Protein AF-A0A1D6JFJ5-F1 (afdb_monomer_lite)

InterPro domains:
  IPR000070 Pectinesterase, catalytic [PF01095] (213-267)
  IPR006501 Pectinesterase inhibitor domain [PF04043] (42-183)
  IPR006501 Pectinesterase inhibitor domain [SM00856] (37-183)
  IPR006501 Pectinesterase inhibitor domain [TIGR01614] (38-187)
  IPR011050 Pectin lyase fold/virulence factor [SSF51126] (201-279)
  IPR012334 Pectin lyase fold [G3DSA:2.160.20.10] (201-284)
  IPR035513 Invertase/pectin methylesterase inhibitor domain superfamily [G3DSA:1.20.140.40] (41-188)
  IPR035513 Invertase/pectin methylesterase inhibitor domain superfamily [SSF101148] (42-187)

Radius of gyration: 24.31 Å; chains: 1; bounding box: 62×66×65 Å

Foldseek 3Di:
DDDDDDDDDDPPPPPPPPPPDPPPPDDDDDDDDQDFDQFADQQVLLVQFPCSVLSCVQCVVPDDRRDGLLSSLLSLLVSLLVLLVVLLVVLVPQCPVPPDLQSVVLSVLLNVLSVLLNVLSVVLSPDDSVCLLVCLVVSLVSLVSSLVSLQSSLVSDPDPVSSVVSCVSSVSSNRSSRSSNSSSLVSLCRGPVRVVVSVVVSVVPPDPDPDPPAPPPPCVCLQVDAAEDEDQDDPPSDCPPPDPGNNYYHDYQVVCFCVFQCNVVVCVVPVVVSVDDDDRGDDDD

Organism: Zea mays (NCBI:txid4577)

pLDDT: mean 76.55, std 21.72, range [26.16, 97.75]

Secondary structure (DSSP, 8-state):
----------------------------------PPPS---HHHHHTTSSSHHHHHHHHTTT--TT--HHHHHHHHHHHHHHHHHHHHHHHTTTTTT--SHHHHHHHHHHHHHHHHHHHHHHHHHTS-HHHHTTTHHHHHHHHHHHHHHHHHHHHT--SHHHHHHHHHHHHHHHHHHHHHHHHHHHHHHS-TTTHHHHHHHHGGG-SSS---S-SSSTTTTTTT--EEE-S--STT--GGGS---TTEEE--HHHHGGGSHHHHS-HHHHHHHHT----SSPPP-

Structure (mmCIF, N/CA/C/O backbone):
data_AF-A0A1D6JFJ5-F1
#
_entry.id   AF-A0A1D6JFJ5-F1
#
loop_
_atom_site.group_PDB
_atom_site.id
_atom_site.type_symbol
_atom_site.label_atom_id
_atom_site.label_alt_id
_atom_site.label_comp_id
_atom_site.label_asym_id
_atom_site.label_entity_id
_atom_site.label_seq_id
_atom_site.pdbx_PDB_ins_code
_atom_site.Cartn_x
_atom_site.Cartn_y
_atom_site.Cartn_z
_atom_site.occupancy
_atom_site.B_iso_or_equiv
_atom_site.auth_seq_id
_atom_site.auth_comp_id
_atom_site.auth_asym_id
_atom_site.auth_atom_id
_atom_site.pdbx_PDB_model_num
ATOM 1 N N . MET A 1 1 ? -15.884 53.432 18.692 1.00 38.56 1 MET A N 1
ATOM 2 C CA . MET A 1 1 ? -14.551 52.802 18.585 1.00 38.56 1 MET A CA 1
ATOM 3 C C . MET A 1 1 ? -14.713 51.535 17.764 1.00 38.56 1 MET A C 1
ATOM 5 O O . MET A 1 1 ? -15.309 50.586 18.248 1.00 38.56 1 MET A O 1
ATOM 9 N N . ALA A 1 2 ? -14.329 51.578 16.489 1.00 32.47 2 ALA A N 1
ATOM 10 C CA . ALA A 1 2 ? -14.492 50.475 15.546 1.00 32.47 2 ALA A CA 1
ATOM 11 C C . ALA A 1 2 ? -13.146 49.756 15.382 1.00 32.47 2 ALA A C 1
ATOM 13 O O . ALA A 1 2 ? -12.188 50.361 14.905 1.00 32.47 2 ALA A O 1
ATOM 14 N N . ASN A 1 3 ? -13.077 48.486 15.786 1.00 30.42 3 ASN A N 1
ATOM 15 C CA . ASN A 1 3 ? -11.916 47.631 15.547 1.00 30.42 3 ASN A CA 1
ATOM 16 C C . ASN A 1 3 ? -11.983 47.091 14.115 1.00 30.42 3 ASN A C 1
ATOM 18 O O . ASN A 1 3 ? -12.845 46.277 13.788 1.00 30.42 3 ASN A O 1
ATOM 22 N N . ARG A 1 4 ? -11.077 47.557 13.252 1.00 32.44 4 ARG A N 1
ATOM 23 C CA . ARG A 1 4 ? -10.856 46.987 11.919 1.00 32.44 4 ARG A CA 1
ATOM 24 C C . ARG A 1 4 ? -9.898 45.805 12.062 1.00 32.44 4 ARG A C 1
ATOM 26 O O . ARG A 1 4 ? -8.717 46.009 12.313 1.00 32.44 4 ARG A O 1
ATOM 33 N N . VAL A 1 5 ? -10.406 44.585 11.908 1.00 34.09 5 VAL A N 1
ATOM 34 C CA . VAL A 1 5 ? -9.580 43.381 11.749 1.00 34.09 5 VAL A CA 1
ATOM 35 C C . VAL A 1 5 ? -9.223 43.267 10.270 1.00 34.09 5 VAL A C 1
ATOM 37 O O . VAL A 1 5 ? -10.077 42.997 9.429 1.00 34.09 5 VAL A O 1
ATOM 40 N N . THR A 1 6 ? -7.964 43.529 9.937 1.00 31.83 6 THR A N 1
ATOM 41 C CA . THR A 1 6 ? -7.382 43.243 8.624 1.00 31.83 6 THR A CA 1
ATOM 42 C C . THR A 1 6 ? -7.118 41.745 8.505 1.00 31.83 6 THR A C 1
ATOM 44 O O . THR A 1 6 ? -6.218 41.219 9.155 1.00 31.83 6 THR A O 1
ATOM 47 N N . VAL A 1 7 ? -7.898 41.057 7.671 1.00 35.94 7 VAL A N 1
ATOM 48 C CA . VAL A 1 7 ? -7.628 39.679 7.243 1.00 35.94 7 VAL A CA 1
ATOM 49 C C . VAL A 1 7 ? -6.581 39.737 6.129 1.00 35.94 7 VAL A C 1
ATOM 51 O O . VAL A 1 7 ? -6.879 40.163 5.015 1.00 35.94 7 VAL A O 1
ATOM 54 N N . ALA A 1 8 ? -5.341 39.350 6.430 1.00 32.19 8 ALA A N 1
ATOM 55 C CA . ALA A 1 8 ? -4.315 39.135 5.416 1.00 32.19 8 ALA A CA 1
ATOM 56 C C . ALA A 1 8 ? -4.547 37.763 4.765 1.00 32.19 8 ALA A C 1
ATOM 58 O O . ALA A 1 8 ? -4.352 36.722 5.389 1.00 32.19 8 ALA A O 1
ATOM 59 N N . SER A 1 9 ? -5.007 37.767 3.515 1.00 32.03 9 SER A N 1
ATOM 60 C CA . SER A 1 9 ? -5.111 36.570 2.682 1.00 32.03 9 SER A CA 1
ATOM 61 C C . SER A 1 9 ? -3.715 36.212 2.167 1.00 32.03 9 SER A C 1
ATOM 63 O O . SER A 1 9 ? -3.165 36.913 1.320 1.00 32.03 9 SER A O 1
ATOM 65 N N . VAL A 1 10 ? -3.114 35.149 2.703 1.00 34.25 10 VAL A N 1
ATOM 66 C CA . VAL A 1 10 ? -1.913 34.542 2.117 1.00 34.25 10 VAL A CA 1
ATOM 67 C C . VAL A 1 10 ? -2.389 33.576 1.040 1.00 34.25 10 VAL A C 1
ATOM 69 O O . VAL A 1 10 ? -2.757 32.438 1.320 1.00 34.25 10 VAL A O 1
ATOM 72 N N . ILE A 1 11 ? -2.424 34.047 -0.205 1.00 36.78 11 ILE A N 1
ATOM 73 C CA . ILE A 1 11 ? -2.568 33.174 -1.369 1.00 36.78 11 ILE A CA 1
ATOM 74 C C . ILE A 1 11 ? -1.224 32.462 -1.529 1.00 36.78 11 ILE A C 1
ATOM 76 O O . ILE A 1 11 ? -0.271 33.020 -2.070 1.00 36.78 11 ILE A O 1
ATOM 80 N N . ALA A 1 12 ? -1.130 31.236 -1.014 1.00 34.09 12 ALA A N 1
ATOM 81 C CA . ALA A 1 12 ? -0.046 30.331 -1.357 1.00 34.09 12 ALA A CA 1
ATOM 82 C C . ALA A 1 12 ? -0.205 29.963 -2.838 1.00 34.09 12 ALA A C 1
ATOM 84 O O . ALA A 1 12 ? -1.003 29.099 -3.203 1.00 34.09 12 ALA A O 1
ATOM 85 N N . ALA A 1 13 ? 0.514 30.673 -3.705 1.00 34.34 13 ALA A N 1
ATOM 86 C CA . ALA A 1 13 ? 0.666 30.295 -5.096 1.00 34.34 13 ALA A CA 1
ATOM 87 C C . ALA A 1 13 ? 1.428 28.963 -5.137 1.00 34.34 13 ALA A C 1
ATOM 89 O O . ALA A 1 13 ? 2.653 28.927 -5.040 1.00 34.34 13 ALA A O 1
ATOM 90 N N . VAL A 1 14 ? 0.691 27.857 -5.239 1.00 37.09 14 VAL A N 1
ATOM 91 C CA . VAL A 1 14 ? 1.254 26.563 -5.622 1.00 37.09 14 VAL A CA 1
ATOM 92 C C . VAL A 1 14 ? 1.735 26.726 -7.058 1.00 37.09 14 VAL A C 1
ATOM 94 O O . VAL A 1 14 ? 0.950 26.689 -8.005 1.00 37.09 14 VAL A O 1
ATOM 97 N N . GLY A 1 15 ? 3.029 27.002 -7.209 1.00 28.22 15 GLY A N 1
ATOM 98 C CA . GLY A 1 15 ? 3.696 27.007 -8.497 1.00 28.22 15 GLY A CA 1
ATOM 99 C C . GLY A 1 15 ? 3.576 25.620 -9.109 1.00 28.22 15 GLY A C 1
ATOM 100 O O . GLY A 1 15 ? 4.221 24.676 -8.662 1.00 28.22 15 GLY A O 1
ATOM 101 N N . ILE A 1 16 ? 2.731 25.494 -10.127 1.00 32.78 16 ILE A N 1
ATOM 102 C CA . ILE A 1 16 ? 2.748 24.351 -11.030 1.00 32.78 16 ILE A CA 1
ATOM 103 C C . ILE A 1 16 ? 4.094 24.425 -11.751 1.00 32.78 16 ILE A C 1
ATOM 105 O O . ILE A 1 16 ? 4.275 25.226 -12.668 1.00 32.78 16 ILE A O 1
ATOM 109 N N . VAL A 1 17 ? 5.061 23.618 -11.316 1.00 33.47 17 VAL A N 1
ATOM 110 C CA . VAL A 1 17 ? 6.267 23.364 -12.102 1.00 33.47 17 VAL A CA 1
ATOM 111 C C . VAL A 1 17 ? 5.813 22.571 -13.322 1.00 33.47 17 VAL A C 1
ATOM 113 O O . VAL A 1 17 ? 5.584 21.365 -13.257 1.00 33.47 17 VAL A O 1
ATOM 116 N N . ALA A 1 18 ? 5.615 23.272 -14.435 1.00 30.84 18 ALA A N 1
ATOM 117 C CA . ALA A 1 18 ? 5.472 22.645 -15.734 1.00 30.84 18 ALA A CA 1
ATOM 118 C C . ALA A 1 18 ? 6.801 21.949 -16.054 1.00 30.84 18 ALA A C 1
ATOM 120 O O . ALA A 1 18 ? 7.789 22.599 -16.393 1.00 30.84 18 ALA A O 1
ATOM 121 N N . VAL A 1 19 ? 6.838 20.625 -15.904 1.00 34.06 19 VAL A N 1
ATOM 122 C CA . VAL A 1 19 ? 7.952 19.801 -16.377 1.00 34.06 19 VAL A CA 1
ATOM 123 C C . VAL A 1 19 ? 7.903 19.832 -17.901 1.00 34.06 19 VAL A C 1
ATOM 125 O O . VAL A 1 19 ? 7.175 19.074 -18.539 1.00 34.06 19 VAL A O 1
ATOM 128 N N . ILE A 1 20 ? 8.640 20.771 -18.491 1.00 32.72 20 ILE A N 1
ATOM 129 C CA . ILE A 1 20 ? 8.917 20.783 -19.923 1.00 32.72 20 ILE A CA 1
ATOM 130 C C . ILE A 1 20 ? 9.789 19.556 -20.182 1.00 32.72 20 ILE A C 1
ATOM 132 O O . ILE A 1 20 ? 10.958 19.523 -19.803 1.00 32.72 20 ILE A O 1
ATOM 136 N N . GLY A 1 21 ? 9.192 18.522 -20.774 1.00 29.28 21 GLY A N 1
ATOM 137 C CA . GLY A 1 21 ? 9.907 17.329 -21.197 1.00 29.28 21 GLY A CA 1
ATOM 138 C C . GLY A 1 21 ? 10.967 17.708 -22.221 1.00 29.28 21 GLY A C 1
ATOM 139 O O . GLY A 1 21 ? 10.650 18.014 -23.370 1.00 29.28 21 GLY A O 1
ATOM 140 N N . THR A 1 22 ? 12.233 17.682 -21.820 1.00 29.34 22 THR A N 1
ATOM 141 C CA . THR A 1 22 ? 13.331 17.605 -22.772 1.00 29.34 22 THR A CA 1
ATOM 142 C C . THR A 1 22 ? 13.267 16.216 -23.395 1.00 29.34 22 THR A C 1
ATOM 144 O O . THR A 1 22 ? 13.612 15.211 -22.778 1.00 29.34 22 THR A O 1
ATOM 147 N N . MET A 1 23 ? 12.752 16.144 -24.623 1.00 29.45 23 MET A N 1
ATOM 148 C CA . MET A 1 23 ? 12.941 14.971 -25.468 1.00 29.45 23 MET A CA 1
ATOM 149 C C . MET A 1 23 ? 14.448 14.799 -25.643 1.00 29.45 23 MET A C 1
ATOM 151 O O . MET A 1 23 ? 15.086 15.578 -26.350 1.00 29.45 23 MET A O 1
ATOM 155 N N . ALA A 1 24 ? 15.029 13.826 -24.942 1.00 30.84 24 ALA A N 1
ATOM 156 C CA . ALA A 1 24 ? 16.369 13.364 -25.244 1.00 30.84 24 ALA A CA 1
ATOM 157 C C . ALA A 1 24 ? 16.372 12.959 -26.722 1.00 30.84 24 ALA A C 1
ATOM 159 O O . ALA A 1 24 ? 15.633 12.064 -27.133 1.00 30.84 24 ALA A O 1
ATOM 160 N N . THR A 1 25 ? 17.143 13.676 -27.534 1.00 26.16 25 THR A N 1
ATOM 161 C CA . THR A 1 25 ? 17.362 13.360 -28.942 1.00 26.16 25 THR A CA 1
ATOM 162 C C . THR A 1 25 ? 18.022 11.989 -29.027 1.00 26.16 25 THR A C 1
ATOM 164 O O . THR A 1 25 ? 19.223 11.858 -28.797 1.00 26.16 25 THR A O 1
ATOM 167 N N . VAL A 1 26 ? 17.226 10.963 -29.319 1.00 34.84 26 VAL A N 1
ATOM 168 C CA . VAL A 1 26 ? 17.715 9.626 -29.650 1.00 34.84 26 VAL A CA 1
ATOM 169 C C . VAL A 1 26 ? 18.289 9.670 -31.060 1.00 34.84 26 VAL A C 1
ATOM 171 O O . VAL A 1 26 ? 17.574 9.907 -32.031 1.00 34.84 26 VAL A O 1
ATOM 174 N N . THR A 1 27 ? 19.602 9.488 -31.179 1.00 31.27 27 THR A N 1
ATOM 175 C CA . THR A 1 27 ? 20.244 9.237 -32.469 1.00 31.27 27 THR A CA 1
ATOM 176 C C . THR A 1 27 ? 19.789 7.871 -32.963 1.00 31.27 27 THR A C 1
ATOM 178 O O . THR A 1 27 ? 20.094 6.857 -32.337 1.00 31.27 27 THR A O 1
ATOM 181 N N . SER A 1 28 ? 19.028 7.851 -34.055 1.00 33.84 28 SER A N 1
ATOM 182 C CA . SER A 1 28 ? 18.562 6.627 -34.699 1.00 33.84 28 SER A CA 1
ATOM 183 C C . SER A 1 28 ? 19.745 5.860 -35.291 1.00 33.84 28 SER A C 1
ATOM 185 O O . SER A 1 28 ? 20.407 6.350 -36.203 1.00 33.84 28 SER A O 1
ATOM 187 N N . ALA A 1 29 ? 19.987 4.657 -34.776 1.00 29.30 29 ALA A N 1
ATOM 188 C CA . ALA A 1 29 ? 20.573 3.580 -35.556 1.00 29.30 29 ALA A CA 1
ATOM 189 C C . ALA A 1 29 ? 19.408 2.694 -36.008 1.00 29.30 29 ALA A C 1
ATOM 191 O O . ALA A 1 29 ? 18.585 2.279 -35.193 1.00 29.30 29 ALA A O 1
ATOM 192 N N . ASP A 1 30 ? 19.301 2.538 -37.320 1.00 40.16 30 ASP A N 1
ATOM 193 C CA . ASP A 1 30 ? 18.291 1.753 -38.015 1.00 40.16 30 ASP A CA 1
ATOM 194 C C . ASP A 1 30 ? 18.556 0.268 -37.736 1.00 40.16 30 ASP A C 1
ATOM 196 O O . ASP A 1 30 ? 19.566 -0.258 -38.191 1.00 40.16 30 ASP A O 1
ATOM 200 N N . ASP A 1 31 ? 17.704 -0.379 -36.939 1.00 33.53 31 ASP A N 1
ATOM 201 C CA . ASP A 1 31 ? 17.584 -1.835 -36.922 1.00 33.53 31 ASP A CA 1
ATOM 202 C C . ASP A 1 31 ? 16.202 -2.254 -36.408 1.00 33.53 31 ASP A C 1
ATOM 204 O O . ASP A 1 31 ? 15.656 -1.737 -35.432 1.00 33.53 31 ASP A O 1
ATOM 208 N N . ASN A 1 32 ? 15.613 -3.191 -37.138 1.00 41.12 32 ASN A N 1
ATOM 209 C CA . ASN A 1 32 ? 14.201 -3.549 -37.131 1.00 41.12 32 ASN A CA 1
ATOM 210 C C . ASN A 1 32 ? 13.848 -4.534 -35.999 1.00 41.12 32 ASN A C 1
ATOM 212 O O . ASN A 1 32 ? 13.170 -5.534 -36.235 1.00 41.12 32 ASN A O 1
ATOM 216 N N . ASP A 1 33 ? 14.321 -4.275 -34.778 1.00 38.53 33 ASP A N 1
ATOM 217 C CA . ASP A 1 33 ? 14.065 -5.129 -33.617 1.00 38.53 33 ASP A CA 1
ATOM 218 C C . ASP A 1 33 ? 13.660 -4.282 -32.404 1.00 38.53 33 ASP A C 1
ATOM 220 O O . ASP A 1 33 ? 14.334 -3.322 -32.032 1.00 38.53 33 ASP A O 1
ATOM 224 N N . GLY A 1 34 ? 12.513 -4.606 -31.802 1.00 48.31 34 GLY A N 1
ATOM 225 C CA . GLY A 1 34 ? 11.887 -3.867 -30.699 1.00 48.31 34 GLY A CA 1
ATOM 226 C C . GLY A 1 34 ? 12.629 -4.026 -29.372 1.00 48.31 34 GLY A C 1
ATOM 227 O O . GLY A 1 34 ? 12.042 -4.498 -28.396 1.00 48.31 34 GLY A O 1
ATOM 228 N N . ASN A 1 35 ? 13.911 -3.671 -29.348 1.00 47.69 35 ASN A N 1
ATOM 229 C CA . ASN A 1 35 ? 14.809 -3.950 -28.245 1.00 47.69 35 ASN A CA 1
ATOM 230 C C . ASN A 1 35 ? 14.752 -2.859 -27.167 1.00 47.69 35 ASN A C 1
ATOM 232 O O . ASN A 1 35 ? 14.545 -1.674 -27.439 1.00 47.69 35 ASN A O 1
ATOM 236 N N . MET A 1 36 ? 14.897 -3.291 -25.921 1.00 54.66 36 MET A N 1
ATOM 237 C CA . MET A 1 36 ? 14.827 -2.441 -24.739 1.00 54.66 36 MET A CA 1
ATOM 238 C C . MET A 1 36 ? 16.082 -1.561 -24.595 1.00 54.66 36 MET A C 1
ATOM 240 O O . MET A 1 36 ? 17.134 -1.886 -25.146 1.00 54.66 36 MET A O 1
ATOM 244 N N . LEU A 1 37 ? 16.006 -0.468 -23.823 1.00 61.28 37 LEU A N 1
ATOM 245 C CA . LEU A 1 37 ? 17.205 0.286 -23.437 1.00 61.28 37 LEU A CA 1
ATOM 246 C C . LEU A 1 37 ? 18.164 -0.636 -22.672 1.00 61.28 37 LEU A C 1
ATOM 248 O O . LEU A 1 37 ? 17.799 -1.191 -21.640 1.00 61.28 37 LEU A O 1
ATOM 252 N N . SER A 1 38 ? 19.396 -0.770 -23.166 1.00 60.41 38 SER A N 1
ATOM 253 C CA . SER A 1 38 ? 20.418 -1.645 -22.577 1.00 60.41 38 SER A CA 1
ATOM 254 C C . SER A 1 38 ? 20.886 -1.191 -21.193 1.00 60.41 38 SER A C 1
ATOM 256 O O . SER A 1 38 ? 21.373 -2.002 -20.414 1.00 60.41 38 SER A O 1
ATOM 258 N N . SER A 1 39 ? 20.763 0.103 -20.895 1.00 66.06 39 SER A N 1
ATOM 259 C CA . SER A 1 39 ? 21.038 0.681 -19.582 1.00 66.06 39 SER A CA 1
ATOM 260 C C . SER A 1 39 ? 20.275 1.989 -19.396 1.00 66.06 39 SER A C 1
ATOM 262 O O . SER A 1 39 ? 19.990 2.700 -20.367 1.00 66.06 39 SER A O 1
ATOM 264 N N . VAL A 1 40 ? 19.929 2.321 -18.149 1.00 73.94 40 VAL A N 1
ATOM 265 C CA . VAL A 1 40 ? 19.237 3.576 -17.819 1.00 73.94 40 VAL A CA 1
ATOM 266 C C . VAL A 1 40 ? 19.820 4.198 -16.557 1.00 73.94 40 VAL A C 1
ATOM 268 O O . VAL A 1 40 ? 20.083 3.519 -15.570 1.00 73.94 40 VAL A O 1
ATOM 271 N N . LYS A 1 41 ? 19.984 5.526 -16.574 1.00 82.12 41 LYS A N 1
ATOM 272 C CA . LYS A 1 41 ? 20.379 6.291 -15.387 1.00 82.12 41 LYS A CA 1
ATOM 273 C C . LYS A 1 41 ? 19.250 6.310 -14.360 1.00 82.12 41 LYS A C 1
ATOM 275 O O . LYS A 1 41 ? 18.106 6.612 -14.706 1.00 82.12 41 LYS A O 1
ATOM 280 N N . VAL A 1 42 ? 19.595 6.117 -13.087 1.00 84.75 42 VAL A N 1
ATOM 281 C CA . VAL A 1 42 ? 18.640 6.173 -11.964 1.00 84.75 42 VAL A CA 1
ATOM 282 C C . VAL A 1 42 ? 17.832 7.472 -11.975 1.00 84.75 42 VAL A C 1
ATOM 284 O O . VAL A 1 42 ? 16.615 7.426 -11.834 1.00 84.75 42 VAL A O 1
ATOM 287 N N . SER A 1 43 ? 18.465 8.618 -12.239 1.00 83.81 43 SER A N 1
ATOM 288 C CA . SER A 1 43 ? 17.772 9.914 -12.282 1.00 83.81 43 SER A CA 1
ATOM 289 C C . SER A 1 43 ? 16.705 9.999 -13.377 1.00 83.81 43 SER A C 1
ATOM 291 O O . SER A 1 43 ? 15.648 10.589 -13.173 1.00 83.81 43 SER A O 1
ATOM 293 N N . THR A 1 44 ? 16.921 9.355 -14.528 1.00 83.62 44 THR A N 1
ATOM 294 C CA . THR A 1 44 ? 15.922 9.284 -15.604 1.00 83.62 44 THR A CA 1
ATOM 295 C C . THR A 1 44 ? 14.707 8.459 -15.187 1.00 83.62 44 THR A C 1
ATOM 297 O O . THR A 1 44 ? 13.578 8.819 -15.515 1.00 83.62 44 THR A O 1
ATOM 300 N N . VAL A 1 45 ? 14.925 7.375 -14.442 1.00 83.94 45 VAL A N 1
ATOM 301 C CA . VAL A 1 45 ? 13.849 6.532 -13.905 1.00 83.94 45 VAL A CA 1
ATOM 302 C C . VAL A 1 45 ? 13.096 7.261 -12.787 1.00 83.94 45 VAL A C 1
ATOM 304 O O . VAL A 1 45 ? 11.865 7.326 -12.797 1.00 83.94 45 VAL A O 1
ATOM 307 N N . CYS A 1 46 ? 13.831 7.866 -11.855 1.00 89.06 46 CYS A N 1
ATOM 308 C CA . CYS A 1 46 ? 13.281 8.528 -10.678 1.00 89.06 46 CYS A CA 1
ATOM 309 C C . CYS A 1 46 ? 12.546 9.837 -10.989 1.00 89.06 46 CYS A 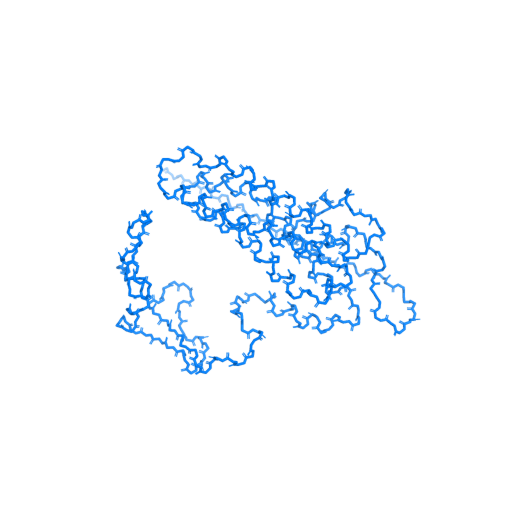C 1
ATOM 311 O O . CYS A 1 46 ? 11.597 10.167 -10.276 1.00 89.06 46 CYS A O 1
ATOM 313 N N . ALA A 1 47 ? 12.894 10.539 -12.073 1.00 87.50 47 ALA A N 1
ATOM 314 C CA . ALA A 1 47 ? 12.251 11.792 -12.483 1.00 87.50 47 ALA A CA 1
ATOM 315 C C . ALA A 1 47 ? 10.729 11.686 -12.700 1.00 87.50 47 ALA A C 1
ATOM 317 O O . ALA A 1 47 ? 10.022 12.688 -12.626 1.00 87.50 47 ALA A O 1
ATOM 318 N N . PHE A 1 48 ? 10.212 10.484 -12.966 1.00 82.88 48 PHE A N 1
ATOM 319 C CA . PHE A 1 48 ? 8.783 10.243 -13.198 1.00 82.88 48 PHE A CA 1
ATOM 320 C C . PHE A 1 48 ? 8.048 9.665 -11.991 1.00 82.88 48 PHE A C 1
ATOM 322 O O . PHE A 1 48 ? 6.864 9.331 -12.082 1.00 82.88 48 PHE A O 1
ATOM 329 N N . THR A 1 49 ? 8.745 9.522 -10.871 1.00 87.50 49 THR A N 1
ATOM 330 C CA . THR A 1 49 ? 8.162 9.037 -9.625 1.00 87.50 49 THR A CA 1
ATOM 331 C C . THR A 1 49 ? 7.532 10.183 -8.839 1.00 87.50 49 THR A C 1
ATOM 333 O O . THR A 1 49 ? 7.823 11.357 -9.067 1.00 87.50 49 THR A O 1
ATOM 336 N N . ARG A 1 50 ? 6.642 9.847 -7.899 1.00 86.50 50 ARG A N 1
ATOM 337 C CA . ARG A 1 50 ? 6.015 10.845 -7.023 1.00 86.50 50 ARG A CA 1
ATOM 338 C C . ARG A 1 50 ? 7.016 11.439 -6.027 1.00 86.50 50 ARG A C 1
ATOM 340 O O . ARG A 1 50 ? 6.860 12.596 -5.647 1.00 86.50 50 ARG A O 1
ATOM 347 N N . TYR A 1 51 ? 8.027 10.665 -5.631 1.00 90.06 51 TYR A N 1
ATOM 348 C CA . TYR A 1 51 ? 9.042 11.060 -4.656 1.00 90.06 51 TYR A CA 1
ATOM 349 C C . TYR A 1 51 ? 10.448 10.892 -5.263 1.00 90.06 51 TYR A C 1
ATOM 351 O O . TYR A 1 51 ? 11.164 9.957 -4.890 1.00 90.06 51 TYR A O 1
ATOM 359 N N . PRO A 1 52 ? 10.850 11.771 -6.204 1.00 91.12 52 PRO A N 1
ATOM 360 C CA . PRO A 1 52 ? 12.067 11.607 -7.004 1.00 91.12 52 PRO A CA 1
ATOM 361 C C . PRO A 1 52 ? 13.345 11.591 -6.162 1.00 91.12 52 PRO A C 1
ATOM 363 O O . PRO A 1 52 ? 14.167 10.696 -6.329 1.00 91.12 52 PRO A O 1
ATOM 366 N N . GLU A 1 53 ? 13.486 12.500 -5.196 1.00 94.62 53 GLU A N 1
ATOM 367 C CA . GLU A 1 53 ? 14.669 12.551 -4.322 1.00 94.62 53 GLU A CA 1
ATOM 368 C C . GLU A 1 53 ? 14.834 11.260 -3.512 1.00 94.62 53 GLU A C 1
ATOM 370 O O . GLU A 1 53 ? 15.928 10.706 -3.408 1.00 94.62 53 GLU A O 1
ATOM 375 N N . LYS A 1 54 ? 13.724 10.729 -2.987 1.00 94.12 54 LYS A N 1
ATOM 376 C CA . LYS A 1 54 ? 13.722 9.491 -2.202 1.00 94.12 54 LYS A CA 1
ATOM 377 C C . LYS A 1 54 ? 13.965 8.257 -3.065 1.00 94.12 54 LYS A C 1
ATOM 379 O O . LYS A 1 54 ? 14.625 7.317 -2.627 1.00 94.12 54 LYS A O 1
ATOM 384 N N . CYS A 1 55 ? 13.466 8.269 -4.301 1.00 94.00 55 CYS A N 1
ATOM 385 C CA . CYS A 1 55 ? 13.787 7.259 -5.305 1.00 94.00 55 CYS A CA 1
ATOM 386 C C . CYS A 1 55 ? 15.297 7.218 -5.557 1.00 94.00 55 CYS A C 1
ATOM 388 O O . CYS A 1 55 ? 15.914 6.167 -5.410 1.00 94.00 55 CYS A O 1
ATOM 390 N N . GLU A 1 56 ? 15.915 8.365 -5.847 1.00 93.38 56 GLU A N 1
ATOM 391 C CA . GLU A 1 56 ? 17.352 8.419 -6.115 1.00 93.38 56 GLU A CA 1
ATOM 392 C C . GLU A 1 56 ? 18.166 8.008 -4.890 1.00 93.38 56 GLU A C 1
ATOM 394 O O . GLU A 1 56 ? 19.058 7.172 -5.001 1.00 93.38 56 GLU A O 1
ATOM 399 N N . GLN A 1 57 ? 17.831 8.540 -3.712 1.00 94.81 57 GLN A N 1
ATOM 400 C CA . GLN A 1 57 ? 18.534 8.229 -2.469 1.00 94.81 57 GLN A CA 1
ATOM 401 C C . GLN A 1 57 ? 18.512 6.732 -2.149 1.00 94.81 57 GLN A C 1
ATOM 403 O O . GLN A 1 57 ? 19.533 6.180 -1.739 1.00 94.81 57 GLN A O 1
ATOM 408 N N . SER A 1 58 ? 17.363 6.083 -2.333 1.00 94.94 58 SER A N 1
ATOM 409 C CA . SER A 1 58 ? 17.201 4.663 -2.020 1.00 94.94 58 SER A CA 1
ATOM 410 C C . SER A 1 58 ? 17.828 3.736 -3.064 1.00 94.94 58 SER A C 1
ATOM 412 O O . SER A 1 58 ? 18.307 2.664 -2.705 1.00 94.94 58 SER A O 1
ATOM 414 N N . LEU A 1 59 ? 17.901 4.157 -4.333 1.00 92.69 59 LEU A N 1
ATOM 415 C CA . LEU A 1 59 ? 18.453 3.341 -5.419 1.00 92.69 59 LEU A CA 1
ATOM 416 C C . LEU A 1 59 ? 19.952 3.544 -5.664 1.00 92.69 59 LEU A C 1
ATOM 418 O O . LEU A 1 59 ? 20.602 2.657 -6.212 1.00 92.69 59 LEU A O 1
ATOM 422 N N . LYS A 1 60 ? 20.534 4.669 -5.233 1.00 88.44 60 LYS A N 1
ATOM 423 C CA . LYS A 1 60 ? 21.930 5.051 -5.530 1.00 88.44 60 LYS A CA 1
ATOM 424 C C . LYS A 1 60 ? 22.980 3.999 -5.153 1.00 88.44 60 LYS A C 1
ATOM 426 O O . LYS A 1 60 ? 24.039 3.953 -5.768 1.00 88.44 60 LYS A O 1
ATOM 431 N N . HIS A 1 61 ? 22.719 3.202 -4.119 1.00 86.00 61 HIS A N 1
ATOM 432 C CA . HIS A 1 61 ? 23.660 2.197 -3.613 1.00 86.00 61 HIS A CA 1
ATOM 433 C C . HIS A 1 61 ? 23.386 0.778 -4.118 1.00 86.00 61 HIS A C 1
ATOM 435 O O . HIS A 1 61 ? 24.216 -0.103 -3.904 1.00 86.00 61 HIS A O 1
ATOM 441 N N . VAL A 1 62 ? 22.239 0.558 -4.761 1.00 84.12 62 VAL A N 1
ATOM 442 C CA . VAL A 1 62 ? 21.791 -0.767 -5.212 1.00 84.12 62 VAL A CA 1
ATOM 443 C C . VAL A 1 62 ? 21.783 -0.886 -6.735 1.00 84.12 62 VAL A C 1
ATOM 445 O O . VAL A 1 62 ? 22.046 -1.964 -7.253 1.00 84.12 62 VAL A O 1
ATOM 448 N N . VAL A 1 63 ? 21.587 0.224 -7.452 1.00 83.69 63 VAL A N 1
ATOM 449 C CA . VAL A 1 63 ? 21.552 0.266 -8.917 1.00 83.69 63 VAL A CA 1
ATOM 450 C C . VAL A 1 63 ? 22.869 0.799 -9.484 1.00 83.69 63 VAL A C 1
ATOM 452 O O . VAL A 1 63 ? 23.408 1.800 -9.015 1.00 83.69 63 VAL A O 1
ATOM 455 N N . SER A 1 64 ? 23.361 0.155 -10.544 1.00 76.62 64 SER A N 1
ATOM 456 C CA . SER A 1 64 ? 24.497 0.628 -11.343 1.00 76.62 64 SER A CA 1
ATOM 457 C C . SER A 1 64 ? 24.024 1.425 -12.565 1.00 76.62 64 SER A C 1
ATOM 459 O O . SER A 1 64 ? 22.956 1.148 -13.105 1.00 76.62 64 SER A O 1
ATOM 461 N N . ASP A 1 65 ? 24.848 2.342 -13.087 1.00 70.06 65 ASP A N 1
ATOM 462 C CA . ASP A 1 65 ? 24.552 3.078 -14.337 1.00 70.06 65 ASP A CA 1
ATOM 463 C C . ASP A 1 65 ? 24.451 2.169 -15.585 1.00 70.06 65 ASP A C 1
ATOM 465 O O . ASP A 1 65 ? 24.085 2.620 -16.673 1.00 70.06 65 ASP A O 1
ATOM 469 N N . THR A 1 66 ? 24.778 0.884 -15.437 1.00 7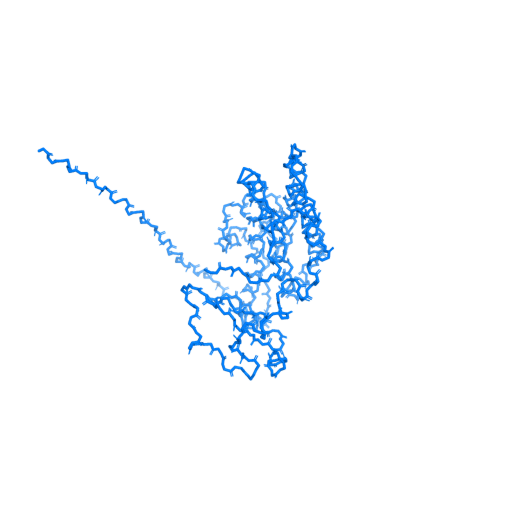0.38 66 THR A N 1
ATOM 470 C CA . THR A 1 66 ? 24.674 -0.158 -16.465 1.00 70.38 66 THR A CA 1
ATOM 471 C C . THR A 1 66 ? 23.486 -1.100 -16.263 1.00 70.38 66 THR A C 1
ATOM 473 O O . THR A 1 66 ? 23.321 -2.022 -17.055 1.00 70.38 66 THR A O 1
ATOM 476 N N . SER A 1 67 ? 22.676 -0.909 -15.217 1.00 81.62 67 SER A N 1
ATOM 477 C CA . SER A 1 67 ? 21.552 -1.798 -14.914 1.00 81.62 67 SER A CA 1
ATOM 478 C C . SER A 1 67 ? 20.451 -1.689 -15.971 1.00 81.62 67 SER A C 1
ATOM 480 O O . SER A 1 67 ? 20.124 -0.591 -16.441 1.00 81.62 67 SER A O 1
ATOM 482 N N . SER A 1 68 ? 19.859 -2.835 -16.320 1.00 82.06 68 SER A N 1
ATOM 483 C CA . SER A 1 68 ? 18.677 -2.870 -17.180 1.00 82.06 68 SER A CA 1
ATOM 484 C C . SER A 1 68 ? 17.476 -2.253 -16.451 1.00 82.06 68 SER A C 1
ATOM 486 O O . SER A 1 68 ? 17.422 -2.283 -15.217 1.00 82.06 68 SER A O 1
ATOM 488 N N . PRO A 1 69 ? 16.487 -1.695 -17.162 1.00 82.75 69 PRO A N 1
ATOM 489 C CA . PRO A 1 69 ? 15.312 -1.124 -16.513 1.00 82.75 69 PRO A CA 1
ATOM 490 C C . PRO A 1 69 ? 14.537 -2.140 -15.646 1.00 82.75 69 PRO A C 1
ATOM 492 O O . PRO A 1 69 ? 13.988 -1.761 -14.608 1.00 82.75 69 PRO A O 1
ATOM 495 N N . GLU A 1 70 ? 14.502 -3.426 -16.015 1.00 84.19 70 GLU A N 1
ATOM 496 C CA . GLU A 1 70 ? 13.892 -4.469 -15.181 1.00 84.19 70 GLU A CA 1
ATOM 497 C C . GLU A 1 70 ? 14.671 -4.715 -13.892 1.00 84.19 70 GLU A C 1
ATOM 499 O O . GLU A 1 70 ? 14.048 -4.927 -12.849 1.00 84.19 70 GLU A O 1
ATOM 504 N N . ASP A 1 71 ? 16.004 -4.654 -13.937 1.00 85.94 71 ASP A N 1
ATOM 505 C CA . ASP A 1 71 ? 16.829 -4.738 -12.729 1.00 85.94 71 ASP A CA 1
ATOM 506 C C . ASP A 1 71 ? 16.539 -3.553 -11.805 1.00 85.94 71 ASP A C 1
ATOM 508 O O . ASP A 1 71 ? 16.267 -3.760 -10.625 1.00 85.94 71 ASP A O 1
ATOM 512 N N . VAL A 1 72 ? 16.450 -2.332 -12.350 1.00 88.88 72 VAL A N 1
ATOM 513 C CA . VAL A 1 72 ? 16.085 -1.135 -11.568 1.00 88.88 72 VAL A CA 1
ATOM 514 C C . VAL A 1 72 ? 14.726 -1.300 -10.881 1.00 88.88 72 VAL A C 1
ATOM 516 O O . VAL A 1 72 ? 14.570 -0.933 -9.716 1.00 88.88 72 VAL A O 1
ATOM 519 N N . PHE A 1 73 ? 13.731 -1.867 -11.568 1.00 90.44 73 PHE A N 1
ATOM 520 C CA . PHE A 1 73 ? 12.429 -2.141 -10.956 1.00 90.44 73 PHE A CA 1
ATOM 521 C C . PHE A 1 73 ? 12.506 -3.204 -9.854 1.00 90.44 73 PHE A C 1
ATOM 523 O O . PHE A 1 73 ? 11.897 -3.030 -8.797 1.00 90.44 73 PHE A O 1
ATOM 530 N N . ARG A 1 74 ? 13.255 -4.291 -10.063 1.00 91.25 74 ARG A N 1
ATOM 531 C CA . ARG A 1 74 ? 13.440 -5.330 -9.037 1.00 91.25 74 ARG A CA 1
ATOM 532 C C . ARG A 1 74 ? 14.167 -4.788 -7.812 1.00 91.25 74 ARG A C 1
ATOM 534 O O . ARG A 1 74 ? 13.773 -5.103 -6.692 1.00 91.25 74 ARG A O 1
ATOM 541 N N . ASP A 1 75 ? 15.168 -3.940 -8.009 1.00 92.31 75 ASP A N 1
ATOM 542 C CA . ASP A 1 75 ? 15.868 -3.270 -6.916 1.00 92.31 75 ASP A CA 1
ATOM 543 C C . ASP A 1 75 ? 14.935 -2.310 -6.170 1.00 92.31 75 ASP A C 1
ATOM 545 O O . ASP A 1 75 ? 14.915 -2.311 -4.940 1.00 92.31 75 ASP A O 1
ATOM 549 N N . ALA A 1 76 ? 14.064 -1.584 -6.878 1.00 94.56 76 ALA A N 1
ATOM 550 C CA . ALA A 1 76 ? 13.028 -0.763 -6.250 1.00 94.56 76 ALA A CA 1
ATOM 551 C C . ALA A 1 76 ? 12.021 -1.589 -5.427 1.00 94.56 76 ALA A C 1
ATOM 553 O O . ALA A 1 76 ? 11.624 -1.161 -4.343 1.00 94.56 76 ALA A O 1
ATOM 554 N N . LEU A 1 77 ? 11.633 -2.784 -5.893 1.00 95.69 77 LEU A N 1
ATOM 555 C CA . LEU A 1 77 ? 10.806 -3.713 -5.111 1.00 95.69 77 LEU A CA 1
ATOM 556 C C . LEU A 1 77 ? 11.533 -4.221 -3.862 1.00 95.69 77 LEU A C 1
ATOM 558 O O . LEU A 1 77 ? 10.919 -4.299 -2.802 1.00 95.69 77 LEU A O 1
ATOM 562 N N . ASN A 1 78 ? 12.824 -4.547 -3.964 1.00 95.81 78 ASN A N 1
ATOM 563 C CA . ASN A 1 78 ? 13.630 -4.980 -2.818 1.00 95.81 78 ASN A CA 1
ATOM 564 C C . ASN A 1 78 ? 13.789 -3.866 -1.777 1.00 95.81 78 ASN A C 1
ATOM 566 O O . ASN A 1 78 ? 13.685 -4.125 -0.582 1.00 95.81 78 ASN A O 1
ATOM 570 N N . VAL A 1 79 ? 13.987 -2.626 -2.222 1.00 96.50 79 VAL A N 1
ATOM 571 C CA . VAL A 1 79 ? 14.012 -1.443 -1.353 1.00 96.50 79 VAL A CA 1
ATOM 572 C C . VAL A 1 79 ? 12.668 -1.254 -0.642 1.00 96.50 79 VAL A C 1
ATOM 574 O O . VAL A 1 79 ? 12.635 -1.036 0.568 1.00 96.50 79 VAL A O 1
ATOM 577 N N . ALA A 1 80 ? 11.549 -1.368 -1.366 1.00 97.38 80 ALA A N 1
ATOM 578 C CA . ALA A 1 80 ? 10.219 -1.287 -0.763 1.00 97.38 80 ALA A CA 1
ATOM 579 C C . ALA A 1 80 ? 9.975 -2.430 0.238 1.00 97.38 80 ALA A C 1
ATOM 581 O O . ALA A 1 80 ? 9.431 -2.193 1.315 1.00 97.38 80 ALA A O 1
ATOM 582 N N . LEU A 1 81 ? 10.416 -3.649 -0.087 1.00 97.75 81 LEU A N 1
ATOM 583 C CA . LEU A 1 81 ? 10.351 -4.817 0.791 1.00 97.75 81 LEU A CA 1
ATOM 584 C C . LEU A 1 81 ? 11.110 -4.595 2.099 1.00 97.75 81 LEU A C 1
ATOM 586 O O . LEU A 1 81 ? 10.563 -4.861 3.169 1.00 97.75 81 LEU A O 1
ATOM 590 N N . ASP A 1 82 ? 12.353 -4.126 2.018 1.00 97.44 82 ASP A N 1
ATOM 591 C CA . ASP A 1 82 ? 13.182 -3.879 3.197 1.00 97.44 82 ASP A CA 1
ATOM 592 C C . ASP A 1 82 ? 12.545 -2.829 4.114 1.00 97.44 82 ASP A C 1
ATOM 594 O O . ASP A 1 82 ? 12.434 -3.038 5.327 1.00 97.44 82 ASP A O 1
ATOM 598 N N . GLU A 1 83 ? 12.015 -1.746 3.537 1.00 97.50 83 GLU A N 1
ATOM 599 C CA . GLU A 1 83 ? 11.341 -0.717 4.327 1.00 97.50 83 GLU A CA 1
ATOM 600 C C . GLU A 1 83 ? 10.017 -1.213 4.919 1.00 97.50 83 GLU A C 1
ATOM 602 O O . GLU A 1 83 ? 9.748 -0.931 6.082 1.00 97.50 83 GLU A O 1
ATOM 607 N N . VAL A 1 84 ? 9.183 -1.960 4.183 1.00 97.69 84 VAL A N 1
ATOM 608 C CA . VAL A 1 84 ? 7.935 -2.541 4.729 1.00 97.69 84 VAL A CA 1
ATOM 609 C C . VAL A 1 84 ? 8.246 -3.516 5.865 1.00 97.69 84 VAL A C 1
ATOM 611 O O . VAL A 1 84 ? 7.645 -3.423 6.935 1.00 97.69 84 VAL A O 1
ATOM 614 N N . SER A 1 85 ? 9.235 -4.393 5.683 1.00 97.44 85 SER A N 1
ATOM 615 C CA . SER A 1 85 ? 9.685 -5.328 6.719 1.00 97.44 85 SER A CA 1
ATOM 616 C C . SER A 1 85 ? 10.213 -4.587 7.952 1.00 97.44 85 SER A C 1
ATOM 618 O O . SER A 1 85 ? 9.927 -4.958 9.092 1.00 97.44 85 SER A O 1
ATOM 620 N N . THR A 1 86 ? 10.957 -3.502 7.749 1.00 96.94 86 THR A N 1
ATOM 621 C CA . THR A 1 86 ? 11.453 -2.648 8.834 1.00 96.94 86 THR A CA 1
ATOM 622 C C . THR A 1 86 ? 10.313 -1.920 9.546 1.00 96.94 86 THR A C 1
ATOM 624 O O . THR A 1 86 ? 10.284 -1.858 10.779 1.00 96.94 86 THR A O 1
ATOM 627 N N . ALA A 1 87 ? 9.351 -1.390 8.796 1.00 96.06 87 ALA A N 1
ATOM 628 C CA . ALA A 1 87 ? 8.194 -0.701 9.339 1.00 96.06 87 ALA A CA 1
ATOM 629 C C . ALA A 1 87 ? 7.298 -1.652 10.141 1.00 96.06 87 ALA A C 1
ATOM 631 O O . ALA A 1 87 ? 6.846 -1.280 11.221 1.00 96.06 87 ALA A O 1
ATOM 632 N N . PHE A 1 88 ? 7.145 -2.907 9.706 1.00 95.56 88 PHE A N 1
ATOM 633 C CA . PHE A 1 88 ? 6.488 -3.957 10.484 1.00 95.56 88 PHE A CA 1
ATOM 634 C C . PHE A 1 88 ? 7.130 -4.119 11.868 1.00 95.56 88 PHE A C 1
ATOM 636 O O . PHE A 1 88 ? 6.431 -4.048 12.880 1.00 95.56 88 PHE A O 1
ATOM 643 N N . GLN A 1 89 ? 8.461 -4.223 11.943 1.00 94.31 89 GLN A N 1
ATOM 644 C CA . GLN A 1 89 ? 9.164 -4.334 13.229 1.00 94.31 89 GLN A CA 1
ATOM 645 C C . GLN A 1 89 ? 8.986 -3.081 14.099 1.00 94.31 89 GLN A C 1
ATOM 647 O O . GLN A 1 89 ? 8.697 -3.186 15.290 1.00 94.31 89 GLN A O 1
ATOM 652 N N . ARG A 1 90 ? 9.104 -1.884 13.512 1.00 93.62 90 ARG A N 1
ATOM 653 C CA . ARG A 1 90 ? 8.928 -0.607 14.231 1.00 93.62 90 ARG A CA 1
ATOM 654 C C . ARG A 1 90 ? 7.493 -0.413 14.730 1.00 93.62 90 ARG A C 1
ATOM 656 O O . ARG A 1 90 ? 7.291 0.130 15.815 1.00 93.62 90 ARG A O 1
ATOM 663 N N . SER A 1 91 ? 6.509 -0.890 13.970 1.00 93.50 91 SER A N 1
ATOM 664 C CA . SER A 1 91 ? 5.086 -0.787 14.303 1.00 93.50 91 SER A CA 1
ATOM 665 C C . SER A 1 91 ? 4.700 -1.614 15.531 1.00 93.50 91 SER A C 1
ATOM 667 O O . SER A 1 91 ? 3.739 -1.275 16.213 1.00 93.50 91 SER A O 1
ATOM 669 N N . ALA A 1 92 ? 5.476 -2.649 15.879 1.00 87.62 92 ALA A N 1
ATOM 670 C CA . ALA A 1 92 ? 5.166 -3.569 16.975 1.00 87.62 92 ALA A CA 1
ATOM 671 C C . ALA A 1 92 ? 5.061 -2.897 18.358 1.00 87.62 92 ALA A C 1
ATOM 673 O O . ALA A 1 92 ? 4.488 -3.473 19.285 1.00 87.62 92 ALA A O 1
ATOM 674 N N . HIS A 1 93 ? 5.621 -1.695 18.515 1.00 86.38 93 HIS A N 1
ATOM 675 C CA . HIS A 1 93 ? 5.537 -0.914 19.749 1.00 86.38 93 HIS A CA 1
ATOM 676 C C . HIS A 1 93 ? 4.357 0.064 19.775 1.00 86.38 93 HIS A C 1
ATOM 678 O O . HIS A 1 93 ? 3.994 0.546 20.851 1.00 86.38 93 HIS A O 1
ATOM 684 N N . ILE A 1 94 ? 3.735 0.346 18.628 1.00 88.38 94 ILE A N 1
ATOM 685 C CA . ILE A 1 94 ? 2.592 1.255 18.546 1.00 88.38 94 ILE A CA 1
ATOM 686 C C . ILE A 1 94 ? 1.390 0.611 19.226 1.00 88.38 94 ILE A C 1
ATOM 688 O O . ILE A 1 94 ? 1.072 -0.556 19.015 1.00 88.38 94 ILE A O 1
ATOM 692 N N . GLY A 1 95 ? 0.732 1.378 20.096 1.00 79.44 95 GLY A N 1
ATOM 693 C CA . GLY A 1 95 ? -0.455 0.907 20.806 1.00 79.44 95 GLY A CA 1
ATOM 694 C C . GLY A 1 95 ? -0.193 -0.234 21.795 1.00 79.44 95 GLY A C 1
ATOM 695 O O . GLY A 1 95 ? -1.156 -0.800 22.304 1.00 79.44 95 GLY A O 1
ATOM 696 N N . LYS A 1 96 ? 1.071 -0.563 22.119 1.00 83.56 96 LYS A N 1
ATOM 697 C CA . LYS A 1 96 ? 1.415 -1.622 23.089 1.00 83.56 96 LYS A CA 1
ATOM 698 C C . LYS A 1 96 ? 0.772 -1.390 24.458 1.00 83.56 96 LYS A C 1
ATOM 700 O O . LYS A 1 96 ? 0.300 -2.335 25.084 1.00 83.56 96 LYS A O 1
ATOM 705 N N . ASP A 1 97 ? 0.730 -0.135 24.892 1.00 84.75 97 ASP A N 1
ATOM 706 C CA . ASP A 1 97 ? 0.161 0.259 26.183 1.00 84.75 97 ASP A CA 1
ATOM 707 C C . ASP A 1 97 ? -1.335 0.612 26.080 1.00 84.75 97 ASP A C 1
ATOM 709 O O . ASP A 1 97 ? -1.953 1.057 27.051 1.00 84.75 97 ASP A O 1
ATOM 713 N N . ALA A 1 98 ? -1.949 0.420 24.904 1.00 84.44 98 ALA A N 1
ATOM 714 C CA . ALA A 1 98 ? -3.361 0.700 24.709 1.00 84.44 98 ALA A CA 1
ATOM 715 C C . ALA A 1 98 ? -4.226 -0.292 25.503 1.00 84.44 98 ALA A C 1
ATOM 717 O O . ALA A 1 98 ? -4.218 -1.510 25.297 1.00 84.44 98 ALA A O 1
ATOM 718 N N . GLN A 1 99 ? -5.020 0.254 26.422 1.00 83.75 99 GLN A N 1
ATOM 719 C CA . GLN A 1 99 ? -5.918 -0.539 27.260 1.00 83.75 99 GLN A CA 1
ATOM 720 C C . GLN A 1 99 ? -7.238 -0.885 26.563 1.00 83.75 99 GLN A C 1
ATOM 722 O O . GLN A 1 99 ? -7.895 -1.859 26.947 1.00 83.75 99 GLN A O 1
ATOM 727 N N . ASP A 1 100 ? -7.626 -0.145 25.526 1.00 88.69 100 ASP A N 1
ATOM 728 C CA . ASP A 1 100 ? -8.861 -0.399 24.795 1.00 88.69 100 ASP A CA 1
ATOM 729 C C . ASP A 1 100 ? -8.711 -1.547 23.787 1.00 88.69 100 ASP A C 1
ATOM 731 O O . ASP A 1 100 ? -7.681 -1.734 23.139 1.00 88.69 100 ASP A O 1
ATOM 735 N N . LYS A 1 101 ? -9.779 -2.340 23.666 1.00 89.00 101 LYS A N 1
ATOM 736 C CA . LYS A 1 101 ? -9.827 -3.514 22.788 1.00 89.00 101 LYS A CA 1
ATOM 737 C C . LYS A 1 101 ? -9.697 -3.137 21.310 1.00 89.00 101 LYS A C 1
ATOM 739 O O . LYS A 1 101 ? -9.095 -3.889 20.553 1.00 89.00 101 LYS A O 1
ATOM 744 N N . LEU A 1 102 ? -10.231 -1.980 20.921 1.00 88.19 102 LEU A N 1
ATOM 745 C CA . LEU A 1 102 ? -10.261 -1.535 19.532 1.00 88.19 102 LEU A CA 1
ATOM 746 C C . LEU A 1 102 ? -8.853 -1.253 18.997 1.00 88.19 102 LEU A C 1
ATOM 748 O O . LEU A 1 102 ? -8.494 -1.785 17.954 1.00 88.19 102 LEU A O 1
ATOM 752 N N . SER A 1 103 ? -8.024 -0.529 19.751 1.00 90.44 103 SER A N 1
ATOM 753 C CA . SER A 1 103 ? -6.630 -0.249 19.375 1.00 90.44 103 SER A CA 1
ATOM 754 C C . SER A 1 103 ? -5.774 -1.517 19.312 1.00 90.44 103 SER A C 1
ATOM 756 O O . SER A 1 103 ? -4.917 -1.637 18.440 1.00 90.44 103 SER A O 1
ATOM 758 N N . ARG A 1 104 ? -6.019 -2.497 20.197 1.00 89.44 104 ARG A N 1
ATOM 759 C CA . ARG A 1 104 ? -5.331 -3.799 20.134 1.00 89.44 104 ARG A CA 1
ATOM 760 C C . ARG A 1 104 ? -5.714 -4.583 18.880 1.00 89.44 104 ARG A C 1
ATOM 762 O O . ARG A 1 104 ? -4.831 -5.039 18.164 1.00 89.44 104 ARG A O 1
ATOM 769 N N . ASN A 1 105 ? -7.012 -4.672 18.585 1.00 89.81 105 ASN A N 1
ATOM 770 C CA . ASN A 1 105 ? -7.499 -5.328 17.372 1.00 89.81 105 ASN A CA 1
ATOM 771 C C . ASN A 1 105 ? -6.968 -4.635 16.106 1.00 89.81 105 ASN A C 1
ATOM 773 O O . ASN A 1 105 ? -6.568 -5.315 15.167 1.00 89.81 105 ASN A O 1
ATOM 777 N N . ALA A 1 106 ? -6.930 -3.298 16.089 1.00 92.12 106 ALA A N 1
ATOM 778 C CA . ALA A 1 106 ? -6.357 -2.522 14.991 1.00 92.12 106 ALA A CA 1
ATOM 779 C C . ALA A 1 106 ? -4.881 -2.872 14.763 1.00 92.12 106 ALA A C 1
ATOM 781 O O . ALA A 1 106 ? -4.469 -3.089 13.626 1.00 92.12 106 ALA A O 1
ATOM 782 N N . MET A 1 107 ? -4.098 -3.014 15.836 1.00 93.00 107 MET A N 1
ATOM 783 C CA . MET A 1 107 ? -2.703 -3.438 15.735 1.00 93.00 107 MET A CA 1
ATOM 784 C C . MET A 1 107 ? -2.563 -4.877 15.220 1.00 93.00 107 MET A C 1
ATOM 786 O O . MET A 1 107 ? -1.676 -5.148 14.415 1.00 93.00 107 MET A O 1
ATOM 790 N N . ASP A 1 108 ? -3.425 -5.805 15.639 1.00 91.81 108 ASP A N 1
ATOM 791 C CA . ASP A 1 108 ? -3.389 -7.189 15.144 1.00 91.81 108 ASP A CA 1
ATOM 792 C C . ASP A 1 108 ? -3.753 -7.276 13.653 1.00 91.81 108 ASP A C 1
ATOM 794 O O . ASP A 1 108 ? -3.085 -7.979 12.892 1.00 91.81 108 ASP A O 1
ATOM 798 N N . VAL A 1 109 ? -4.748 -6.501 13.207 1.00 93.50 109 VAL A N 1
ATOM 799 C CA . VAL A 1 109 ? -5.086 -6.360 11.780 1.00 93.50 109 VAL A CA 1
ATOM 800 C C . VAL A 1 109 ? -3.936 -5.712 11.015 1.00 93.50 109 VAL A C 1
ATOM 802 O O . VAL A 1 109 ? -3.542 -6.219 9.968 1.00 93.50 109 VAL A O 1
ATOM 805 N N . CYS A 1 110 ? -3.354 -4.635 11.545 1.00 96.19 110 CYS A N 1
ATOM 806 C CA . CYS A 1 110 ? -2.213 -3.974 10.927 1.00 96.19 110 CYS A CA 1
ATOM 807 C C . CYS A 1 110 ? -1.028 -4.933 10.747 1.00 96.19 110 CYS A C 1
ATOM 809 O O . CYS A 1 110 ? -0.448 -4.985 9.665 1.00 96.19 110 CYS A O 1
ATOM 811 N N . LYS A 1 111 ? -0.688 -5.730 11.771 1.00 95.44 111 LYS A N 1
ATOM 812 C CA . LYS A 1 111 ? 0.384 -6.732 11.671 1.00 95.44 111 LYS A CA 1
ATOM 813 C C . LYS A 1 111 ? 0.135 -7.685 10.514 1.00 95.44 111 LYS A C 1
ATOM 815 O O . LYS A 1 111 ? 1.044 -7.911 9.729 1.00 95.44 111 LYS A O 1
ATOM 820 N N . LYS A 1 112 ? -1.090 -8.200 10.389 1.00 95.69 112 LYS A N 1
ATOM 821 C CA . LYS A 1 112 ? -1.449 -9.090 9.285 1.00 95.69 112 LYS A CA 1
ATOM 822 C C . LYS A 1 112 ? -1.285 -8.405 7.926 1.00 95.69 112 LYS A C 1
ATOM 824 O O . LYS A 1 112 ? -0.655 -8.968 7.049 1.00 95.69 112 LYS A O 1
ATOM 829 N N . LEU A 1 113 ? -1.784 -7.178 7.776 1.00 96.50 113 LEU A N 1
ATOM 830 C CA . LEU A 1 113 ? -1.673 -6.424 6.521 1.00 96.50 113 LEU A CA 1
ATOM 831 C C . LEU A 1 113 ? -0.216 -6.167 6.112 1.00 96.50 113 LEU A C 1
ATOM 833 O O . LEU A 1 113 ? 0.130 -6.266 4.939 1.00 96.50 113 LEU A O 1
ATOM 837 N N . LEU A 1 114 ? 0.646 -5.830 7.070 1.00 96.88 114 LEU A N 1
ATOM 838 C CA . LEU A 1 114 ? 2.068 -5.604 6.811 1.00 96.88 114 LEU A CA 1
ATOM 839 C C . LEU A 1 114 ? 2.832 -6.908 6.534 1.00 96.88 114 LEU A C 1
ATOM 841 O O . LEU A 1 114 ? 3.782 -6.894 5.751 1.00 96.88 114 LEU A O 1
ATOM 845 N N . ASP A 1 115 ? 2.422 -8.023 7.140 1.00 96.25 115 ASP A N 1
ATOM 846 C CA . ASP A 1 115 ? 2.960 -9.353 6.836 1.00 96.25 115 ASP A CA 1
ATOM 847 C C . ASP A 1 115 ? 2.558 -9.788 5.417 1.00 96.25 115 ASP A C 1
ATOM 849 O O . ASP A 1 115 ? 3.440 -10.062 4.604 1.00 96.25 115 ASP A O 1
ATOM 853 N N . ASP A 1 116 ? 1.269 -9.681 5.066 1.00 95.31 116 ASP A N 1
ATOM 854 C CA . ASP A 1 116 ? 0.744 -9.927 3.713 1.00 95.31 116 ASP A CA 1
ATOM 855 C C . ASP A 1 116 ? 1.496 -9.065 2.671 1.00 95.31 116 ASP A C 1
ATOM 857 O O . ASP A 1 116 ? 1.977 -9.564 1.653 1.00 95.31 116 ASP A O 1
ATOM 861 N N . ALA A 1 117 ? 1.701 -7.770 2.955 1.00 96.19 117 ALA A N 1
ATOM 862 C CA . ALA A 1 117 ? 2.482 -6.872 2.097 1.00 96.19 117 ALA A CA 1
ATOM 863 C C . ALA A 1 117 ? 3.940 -7.329 1.920 1.00 96.19 117 ALA A C 1
ATOM 865 O O . ALA A 1 117 ? 4.510 -7.214 0.832 1.00 96.19 117 ALA A O 1
ATOM 866 N N . THR A 1 118 ? 4.555 -7.837 2.987 1.00 97.25 118 THR A N 1
ATOM 867 C CA . THR A 1 118 ? 5.933 -8.337 2.970 1.00 97.25 118 THR A CA 1
ATOM 868 C C . THR A 1 118 ? 6.038 -9.623 2.148 1.00 97.25 118 THR A C 1
ATOM 870 O O . THR A 1 118 ? 6.989 -9.788 1.379 1.00 97.25 118 THR A O 1
ATOM 873 N N . GLU A 1 119 ? 5.085 -10.543 2.292 1.00 95.62 119 GLU A N 1
ATOM 874 C CA . GLU A 1 119 ? 5.029 -11.785 1.516 1.00 95.62 119 GLU A CA 1
ATOM 875 C C . GLU A 1 119 ? 4.825 -11.514 0.024 1.00 95.62 119 GLU A C 1
ATOM 877 O O . GLU A 1 119 ? 5.587 -12.035 -0.800 1.00 95.62 119 GLU A O 1
ATOM 882 N N . ASP A 1 120 ? 3.891 -10.626 -0.318 1.00 95.12 120 ASP A N 1
ATOM 883 C CA . ASP A 1 120 ? 3.642 -10.212 -1.697 1.00 95.12 120 ASP A CA 1
ATOM 884 C C . ASP A 1 120 ? 4.890 -9.562 -2.304 1.00 95.12 120 ASP A C 1
ATOM 886 O O . ASP A 1 120 ? 5.363 -9.987 -3.360 1.00 95.12 120 ASP A O 1
ATOM 890 N N . LEU A 1 121 ? 5.513 -8.595 -1.618 1.00 95.88 121 LEU A N 1
ATOM 891 C CA . LEU A 1 121 ? 6.749 -7.958 -2.090 1.00 95.88 121 LEU A CA 1
ATOM 892 C C . LEU A 1 121 ? 7.886 -8.969 -2.298 1.00 95.88 121 LEU A C 1
ATOM 894 O O . LEU A 1 121 ? 8.594 -8.899 -3.308 1.00 95.88 121 LEU A O 1
ATOM 898 N N . ARG A 1 122 ? 8.045 -9.947 -1.395 1.00 95.69 122 ARG A N 1
ATOM 899 C CA . ARG A 1 122 ? 9.018 -11.045 -1.559 1.00 95.69 122 ARG A CA 1
ATOM 900 C C . ARG A 1 122 ? 8.728 -11.880 -2.798 1.00 95.69 122 ARG A C 1
ATOM 902 O O . ARG A 1 122 ? 9.673 -12.297 -3.471 1.00 95.69 122 ARG A O 1
ATOM 909 N N . ALA A 1 123 ? 7.461 -12.152 -3.099 1.00 93.88 123 ALA A N 1
ATOM 910 C CA . ALA A 1 123 ? 7.076 -12.884 -4.299 1.00 93.88 123 ALA A CA 1
ATOM 911 C C . ALA A 1 123 ? 7.395 -12.078 -5.568 1.00 93.88 123 ALA A C 1
ATOM 913 O O . ALA A 1 123 ? 8.018 -12.614 -6.489 1.00 93.88 123 ALA A O 1
ATOM 914 N N . LEU A 1 124 ? 7.068 -10.781 -5.593 1.00 92.31 124 LEU A N 1
ATOM 915 C CA . LEU A 1 124 ? 7.355 -9.900 -6.731 1.00 92.31 124 LEU A CA 1
ATOM 916 C C . LEU A 1 124 ? 8.863 -9.748 -6.982 1.00 92.31 124 LEU A C 1
ATOM 918 O O . LEU A 1 124 ? 9.309 -9.827 -8.125 1.00 92.31 124 LEU A O 1
ATOM 922 N N . ALA A 1 125 ? 9.672 -9.603 -5.930 1.00 88.69 125 ALA A N 1
ATOM 923 C CA . ALA A 1 125 ? 11.128 -9.456 -6.043 1.00 88.69 125 ALA A CA 1
ATOM 924 C C . ALA A 1 125 ? 11.835 -10.687 -6.658 1.00 88.69 125 ALA A C 1
ATOM 926 O O . ALA A 1 125 ? 12.942 -10.587 -7.208 1.00 88.69 125 ALA A O 1
ATOM 927 N N . ARG A 1 126 ? 11.193 -11.863 -6.603 1.00 90.06 126 ARG A N 1
ATOM 928 C CA . ARG A 1 126 ? 11.691 -13.119 -7.195 1.00 90.06 126 ARG A CA 1
ATOM 929 C C . ARG A 1 126 ? 11.389 -13.258 -8.687 1.00 90.06 126 ARG A C 1
ATOM 931 O O . ARG A 1 126 ? 11.940 -14.163 -9.317 1.00 90.06 126 ARG A O 1
ATOM 938 N N . VAL A 1 127 ? 10.548 -12.396 -9.261 1.00 88.94 127 VAL A N 1
ATOM 939 C CA . VAL A 1 127 ? 10.269 -12.397 -10.704 1.00 88.94 127 VAL A CA 1
ATOM 940 C C . VAL A 1 127 ? 11.570 -12.150 -11.465 1.00 88.94 127 VAL A C 1
ATOM 942 O O . VAL A 1 127 ? 12.344 -11.259 -11.118 1.00 88.94 127 VAL A O 1
ATOM 945 N N . LYS A 1 128 ? 11.841 -12.962 -12.492 1.00 87.69 128 LYS A N 1
ATOM 946 C CA . LYS A 1 128 ? 13.049 -12.821 -13.314 1.00 87.69 128 LYS A CA 1
ATOM 947 C C . LYS A 1 128 ? 12.947 -11.557 -14.177 1.00 87.69 128 LYS A C 1
ATOM 949 O O . LYS A 1 128 ? 11.852 -11.291 -14.671 1.00 87.69 128 LYS A O 1
ATOM 954 N N . PRO A 1 129 ? 14.055 -10.840 -14.452 1.00 83.00 129 PRO A N 1
ATOM 955 C CA . PRO A 1 129 ? 14.045 -9.649 -15.309 1.00 83.00 129 PRO A CA 1
ATOM 956 C C . PRO A 1 129 ? 13.292 -9.859 -16.634 1.00 83.00 129 PRO A C 1
ATOM 958 O O . PRO A 1 129 ? 12.351 -9.134 -16.934 1.00 83.00 129 PRO A O 1
ATOM 961 N N . ALA A 1 130 ? 13.580 -10.959 -17.341 1.00 80.81 130 ALA A N 1
ATOM 962 C CA . ALA A 1 130 ? 12.933 -11.313 -18.610 1.00 80.81 130 ALA A CA 1
ATOM 963 C C . ALA A 1 130 ? 11.401 -11.512 -18.534 1.00 80.81 130 ALA A C 1
ATOM 965 O O . ALA A 1 130 ? 10.717 -11.490 -19.559 1.00 80.81 130 ALA A O 1
ATOM 966 N N . ASP A 1 131 ? 10.855 -11.725 -17.335 1.00 83.75 131 ASP A N 1
ATOM 967 C CA . ASP A 1 131 ? 9.431 -11.957 -17.098 1.00 83.75 131 ASP A CA 1
ATOM 968 C C . ASP A 1 131 ? 8.702 -10.706 -16.576 1.00 83.75 131 ASP A C 1
ATOM 970 O O . ASP A 1 131 ? 7.469 -10.713 -16.540 1.00 83.75 131 ASP A O 1
ATOM 974 N N . VAL A 1 132 ? 9.417 -9.631 -16.211 1.00 83.50 132 VAL A N 1
ATOM 975 C CA . VAL A 1 132 ? 8.831 -8.394 -15.653 1.00 83.50 132 VAL A CA 1
ATOM 976 C C . VAL A 1 132 ? 7.844 -7.773 -16.635 1.00 83.50 132 VAL A C 1
ATOM 978 O O . VAL A 1 132 ? 6.685 -7.542 -16.298 1.00 83.50 132 VAL A O 1
ATOM 981 N N . VAL A 1 133 ? 8.264 -7.578 -17.887 1.00 77.88 133 VAL A N 1
ATOM 982 C CA . VAL A 1 133 ? 7.400 -7.020 -18.936 1.00 77.88 133 VAL A CA 1
ATOM 983 C C . VAL A 1 133 ? 6.192 -7.921 -19.206 1.00 77.88 133 VAL A C 1
ATOM 985 O O . VAL A 1 133 ? 5.086 -7.424 -19.420 1.00 77.88 133 VAL A O 1
ATOM 988 N N . ARG A 1 134 ? 6.373 -9.250 -19.174 1.00 79.69 134 ARG A N 1
ATOM 989 C CA . ARG A 1 134 ? 5.283 -10.211 -19.421 1.00 79.69 134 ARG A CA 1
ATOM 990 C C . ARG A 1 134 ? 4.186 -10.105 -18.361 1.00 79.69 134 ARG A C 1
ATOM 992 O O . ARG A 1 134 ? 3.012 -10.203 -18.706 1.00 79.69 134 ARG A O 1
ATOM 999 N N . HIS A 1 135 ? 4.564 -9.870 -17.108 1.00 82.31 135 HIS A N 1
ATOM 1000 C CA . HIS A 1 135 ? 3.646 -9.826 -15.966 1.00 82.31 135 HIS A CA 1
ATOM 1001 C C . HIS A 1 135 ? 3.366 -8.404 -15.470 1.00 82.31 135 HIS A C 1
ATOM 1003 O O . HIS A 1 135 ? 2.840 -8.228 -14.378 1.00 82.31 135 HIS A O 1
ATOM 1009 N N . VAL A 1 136 ? 3.674 -7.370 -16.258 1.00 79.38 136 VAL A N 1
ATOM 1010 C CA . VAL A 1 136 ? 3.549 -5.956 -15.854 1.00 79.38 136 VAL A CA 1
ATOM 1011 C C . VAL A 1 136 ? 2.158 -5.592 -15.314 1.00 79.38 136 VAL A C 1
ATOM 1013 O O . VAL A 1 136 ? 2.050 -4.784 -14.393 1.00 79.38 136 VAL A O 1
ATOM 1016 N N . LYS A 1 137 ? 1.087 -6.210 -15.836 1.00 77.81 137 LYS A N 1
ATOM 1017 C CA . LYS A 1 137 ? -0.285 -5.996 -15.342 1.00 77.81 137 LYS A CA 1
ATOM 1018 C C . LYS A 1 137 ? -0.462 -6.551 -13.931 1.00 77.81 137 LYS A C 1
ATOM 1020 O O . LYS A 1 137 ? -0.947 -5.835 -13.062 1.00 77.81 137 LYS A O 1
ATOM 1025 N N . ASP A 1 138 ? -0.031 -7.787 -13.709 1.00 81.50 138 ASP A N 1
ATOM 1026 C CA . ASP A 1 138 ? -0.130 -8.438 -12.406 1.00 81.50 138 ASP A CA 1
ATOM 1027 C C . ASP A 1 138 ? 0.763 -7.714 -11.401 1.00 81.50 138 ASP A C 1
ATOM 1029 O O . ASP A 1 138 ? 0.290 -7.311 -10.344 1.00 81.50 138 ASP A O 1
ATOM 1033 N N . LEU A 1 139 ? 2.018 -7.431 -11.765 1.00 86.06 139 LEU A N 1
ATOM 1034 C CA . LEU A 1 139 ? 2.948 -6.654 -10.942 1.00 86.06 139 LEU A CA 1
ATOM 1035 C C . LEU A 1 139 ? 2.330 -5.316 -10.508 1.00 86.06 139 LEU A C 1
ATOM 1037 O O . LEU A 1 139 ? 2.439 -4.934 -9.347 1.00 86.06 139 LEU A O 1
ATOM 1041 N N . ARG A 1 140 ? 1.620 -4.620 -11.407 1.00 86.38 140 ARG A N 1
ATOM 1042 C CA . ARG A 1 140 ? 0.938 -3.357 -11.087 1.00 86.38 140 ARG A CA 1
ATOM 1043 C C . ARG A 1 140 ? -0.171 -3.560 -10.059 1.00 86.38 140 ARG A C 1
ATOM 1045 O O . ARG A 1 140 ? -0.307 -2.742 -9.147 1.00 86.38 140 ARG A O 1
ATOM 1052 N N . VAL A 1 141 ? -0.969 -4.613 -10.224 1.00 85.19 141 VAL A N 1
ATOM 1053 C CA . VAL A 1 141 ? -2.048 -4.966 -9.292 1.00 85.19 141 VAL A CA 1
ATOM 1054 C C . VAL A 1 141 ? -1.471 -5.271 -7.915 1.00 85.19 141 VAL A C 1
ATOM 1056 O O . VAL A 1 141 ? -1.890 -4.646 -6.943 1.00 85.19 141 VAL A O 1
ATOM 1059 N N . TRP A 1 142 ? -0.464 -6.140 -7.836 1.00 92.00 142 TRP A N 1
ATOM 1060 C CA . TRP A 1 142 ? 0.158 -6.526 -6.572 1.00 92.00 142 TRP A CA 1
ATOM 1061 C C . TRP A 1 142 ? 0.811 -5.335 -5.862 1.00 92.00 142 TRP A C 1
ATOM 1063 O O . TRP A 1 142 ? 0.513 -5.098 -4.695 1.00 92.00 142 TRP A O 1
ATOM 1073 N N . VAL A 1 143 ? 1.606 -4.506 -6.555 1.00 90.69 143 VAL A N 1
ATOM 1074 C CA . VAL A 1 143 ? 2.217 -3.303 -5.944 1.00 90.69 143 VAL A CA 1
ATOM 1075 C C . VAL A 1 143 ? 1.152 -2.307 -5.458 1.00 90.69 143 VAL A C 1
ATOM 1077 O O . VAL A 1 143 ? 1.310 -1.700 -4.400 1.00 90.69 143 VAL A O 1
ATOM 1080 N N . SER A 1 144 ? 0.031 -2.163 -6.174 1.00 90.44 144 SER A N 1
ATOM 1081 C CA . SER A 1 144 ? -1.089 -1.329 -5.703 1.00 90.44 144 SER A CA 1
ATOM 1082 C C . SER A 1 144 ? -1.780 -1.927 -4.467 1.00 90.44 144 SER A C 1
ATOM 1084 O O . SER A 1 144 ? -2.184 -1.187 -3.566 1.00 90.44 144 SER A O 1
ATOM 1086 N N . GLY A 1 145 ? -1.900 -3.256 -4.406 1.00 89.25 145 GLY A N 1
ATOM 1087 C CA . GLY A 1 145 ? -2.402 -3.989 -3.241 1.00 89.25 145 GLY A CA 1
ATOM 1088 C C . GLY A 1 145 ? -1.524 -3.776 -2.010 1.00 89.25 145 GLY A C 1
ATOM 1089 O O . GLY A 1 145 ? -2.029 -3.375 -0.967 1.00 89.25 145 GLY A O 1
ATOM 1090 N N . ILE A 1 146 ? -0.204 -3.889 -2.167 1.00 93.00 146 ILE A N 1
ATOM 1091 C CA . ILE A 1 146 ? 0.791 -3.610 -1.120 1.00 93.00 146 ILE A CA 1
ATOM 1092 C C . ILE A 1 146 ? 0.621 -2.198 -0.547 1.00 93.00 146 ILE A C 1
ATOM 1094 O O . ILE A 1 146 ? 0.544 -2.029 0.669 1.00 93.00 146 ILE A O 1
ATOM 1098 N N . MET A 1 147 ? 0.499 -1.177 -1.404 1.00 90.19 147 MET A N 1
ATOM 1099 C CA . MET A 1 147 ? 0.234 0.192 -0.940 1.00 90.19 147 MET A CA 1
ATOM 1100 C C . MET A 1 147 ? -1.075 0.269 -0.149 1.00 90.19 147 MET A C 1
ATOM 1102 O O . MET A 1 147 ? -1.136 0.936 0.880 1.00 90.19 147 MET A O 1
ATOM 1106 N N . THR A 1 148 ? -2.112 -0.437 -0.604 1.00 90.81 148 THR A N 1
ATOM 1107 C CA . THR A 1 148 ? -3.412 -0.485 0.075 1.00 90.81 148 THR A CA 1
ATOM 1108 C C . THR A 1 148 ? -3.286 -1.107 1.463 1.00 90.81 148 THR A C 1
ATOM 1110 O O . THR A 1 148 ? -3.785 -0.521 2.416 1.00 90.81 148 THR A O 1
ATOM 1113 N N . TYR A 1 149 ? -2.566 -2.220 1.617 1.00 92.38 149 TYR A N 1
ATOM 1114 C CA . TYR A 1 149 ? -2.327 -2.841 2.923 1.00 92.38 149 TYR A CA 1
ATOM 1115 C C . TYR A 1 149 ? -1.633 -1.891 3.903 1.00 92.38 149 TYR A C 1
ATOM 1117 O O . TYR A 1 149 ? -2.069 -1.764 5.049 1.00 92.38 149 TYR A O 1
ATOM 1125 N N . VAL A 1 150 ? -0.605 -1.173 3.442 1.00 91.81 150 VAL A N 1
ATOM 1126 C CA . VAL A 1 150 ? 0.118 -0.178 4.249 1.00 91.81 150 VAL A CA 1
ATOM 1127 C C . VAL A 1 150 ? -0.821 0.950 4.696 1.00 91.81 150 VAL A C 1
ATOM 1129 O O . VAL A 1 150 ? -0.889 1.253 5.886 1.00 91.81 150 VAL A O 1
ATOM 1132 N N . TYR A 1 151 ? -1.607 1.526 3.782 1.00 89.81 151 TYR A N 1
ATOM 1133 C CA . TYR A 1 151 ? -2.573 2.576 4.130 1.00 89.81 151 TYR A CA 1
ATOM 1134 C C . TYR A 1 151 ? -3.673 2.081 5.073 1.00 89.81 151 TYR A C 1
ATOM 1136 O O . TYR A 1 151 ? -4.007 2.760 6.040 1.00 89.81 151 TYR A O 1
ATOM 1144 N N . THR A 1 152 ? -4.237 0.900 4.815 1.00 92.94 152 THR A N 1
ATOM 1145 C CA . THR A 1 152 ? -5.306 0.327 5.641 1.00 92.94 152 THR A CA 1
ATOM 1146 C C . THR A 1 152 ? -4.816 -0.013 7.045 1.00 92.94 152 THR A C 1
ATOM 1148 O O . THR A 1 152 ? -5.580 0.155 7.993 1.00 92.94 152 THR A O 1
ATOM 1151 N N . CYS A 1 153 ? -3.551 -0.422 7.216 1.00 94.38 153 CYS A N 1
ATOM 1152 C CA . CYS A 1 153 ? -2.978 -0.567 8.555 1.00 94.38 153 CYS A CA 1
ATOM 1153 C C . CYS A 1 153 ? -3.064 0.759 9.333 1.00 94.38 153 CYS A C 1
ATOM 1155 O O . CYS A 1 153 ? -3.559 0.761 10.460 1.00 94.38 153 CYS A O 1
ATOM 1157 N N . ALA A 1 154 ? -2.604 1.874 8.755 1.00 92.88 154 ALA A N 1
ATOM 1158 C CA . ALA A 1 154 ? -2.647 3.168 9.438 1.00 92.88 154 ALA A CA 1
ATOM 1159 C C . ALA A 1 154 ? -4.084 3.641 9.697 1.00 92.88 154 ALA A C 1
ATOM 1161 O O . ALA A 1 154 ? -4.396 4.143 10.777 1.00 92.88 154 ALA A O 1
ATOM 1162 N N . ASP A 1 155 ? -4.979 3.437 8.728 1.00 91.44 155 ASP A N 1
ATOM 1163 C CA . ASP A 1 155 ? -6.371 3.876 8.825 1.00 91.44 155 ASP A CA 1
ATOM 1164 C C . ASP A 1 155 ? -7.179 3.108 9.880 1.00 91.44 155 ASP A C 1
ATOM 1166 O O . ASP A 1 155 ? -8.156 3.638 10.402 1.00 91.44 155 ASP A O 1
ATOM 1170 N N . GLY A 1 156 ? -6.739 1.904 10.260 1.00 90.31 156 GLY A N 1
ATOM 1171 C CA . GLY A 1 156 ? -7.398 1.079 11.275 1.00 90.31 156 GLY A CA 1
ATOM 1172 C C . GLY A 1 156 ? -7.384 1.655 12.697 1.00 90.31 156 GLY A C 1
ATOM 1173 O O . GLY A 1 156 ? -8.078 1.129 13.568 1.00 90.31 156 GLY A O 1
ATOM 1174 N N . PHE A 1 157 ? -6.611 2.713 12.964 1.00 90.94 157 PHE A N 1
ATOM 1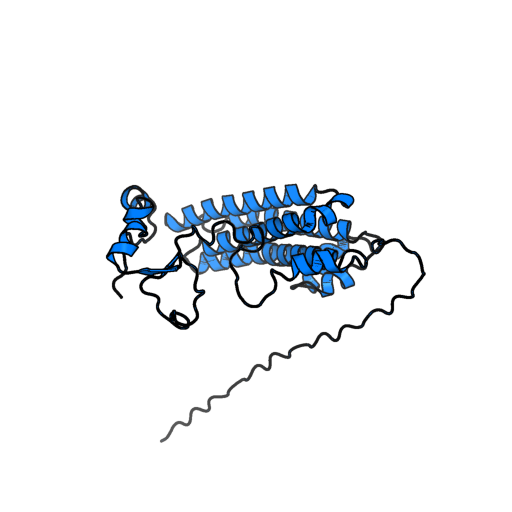175 C CA . PHE A 1 157 ? -6.525 3.341 14.282 1.00 90.94 157 PHE A CA 1
ATOM 1176 C C . PHE A 1 157 ? -7.496 4.524 14.423 1.00 90.94 157 PHE A C 1
ATOM 1178 O O . PHE A 1 157 ? -7.368 5.538 13.742 1.00 90.94 157 PHE A O 1
ATOM 1185 N N . GLU A 1 158 ? -8.417 4.430 15.386 1.00 89.56 158 GLU A N 1
ATOM 1186 C CA . GLU A 1 158 ? -9.377 5.505 15.709 1.00 89.56 158 GLU A CA 1
ATOM 1187 C C . GLU A 1 158 ? -8.747 6.669 16.487 1.00 89.56 158 GLU A C 1
ATOM 1189 O O . GLU A 1 158 ? -9.139 7.826 16.341 1.00 89.56 158 GLU A O 1
ATOM 1194 N N . LYS A 1 159 ? -7.779 6.369 17.363 1.00 90.75 159 LYS A N 1
ATOM 1195 C CA . LYS A 1 159 ? -7.134 7.384 18.202 1.00 90.75 159 LYS A CA 1
ATOM 1196 C C . LYS A 1 159 ? -6.163 8.215 17.361 1.00 90.75 159 LYS A C 1
ATOM 1198 O O . LYS A 1 159 ? -5.231 7.620 16.809 1.00 90.75 159 LYS A O 1
ATOM 1203 N N . PRO A 1 160 ? -6.310 9.553 17.310 1.00 92.38 160 PRO A N 1
ATOM 1204 C CA . PRO A 1 160 ? -5.465 10.407 16.480 1.00 92.38 160 PRO A CA 1
ATOM 1205 C C . PRO A 1 160 ? -3.968 10.219 16.736 1.00 92.38 160 PRO A C 1
ATOM 1207 O O . PRO A 1 160 ? -3.188 10.178 15.791 1.00 92.38 160 PRO A O 1
ATOM 1210 N N . GLU A 1 161 ? -3.564 10.028 17.993 1.00 92.44 161 GLU A N 1
ATOM 1211 C CA . GLU A 1 161 ? -2.154 9.897 18.372 1.00 92.44 161 GLU A CA 1
ATOM 1212 C C . GLU A 1 161 ? -1.545 8.580 17.872 1.00 92.44 161 GLU A C 1
ATOM 1214 O O . GLU A 1 161 ? -0.388 8.544 17.453 1.00 92.44 161 GLU A O 1
ATOM 1219 N N . LEU A 1 162 ? -2.323 7.491 17.896 1.00 93.00 162 LEU A N 1
ATOM 1220 C CA . LEU A 1 162 ? -1.885 6.189 17.384 1.00 93.00 162 LEU A CA 1
ATOM 1221 C C . LEU A 1 162 ? -1.872 6.172 15.858 1.00 93.00 162 LEU A C 1
ATOM 1223 O O . LEU A 1 162 ? -0.935 5.635 15.270 1.00 93.00 162 LEU A O 1
ATOM 1227 N N . LYS A 1 163 ? -2.878 6.793 15.235 1.00 93.44 163 LYS A N 1
ATOM 1228 C CA . LYS A 1 163 ? -2.951 6.960 13.785 1.00 93.44 163 LYS A CA 1
ATOM 1229 C C . LYS A 1 163 ? -1.751 7.743 13.263 1.00 93.44 163 LYS A C 1
ATOM 1231 O O . LYS A 1 163 ? -1.027 7.237 12.417 1.00 93.44 163 LYS A O 1
ATOM 1236 N N . GLU A 1 164 ? -1.460 8.906 13.848 1.00 93.56 164 GLU A N 1
ATOM 1237 C CA . GLU A 1 164 ? -0.310 9.732 13.45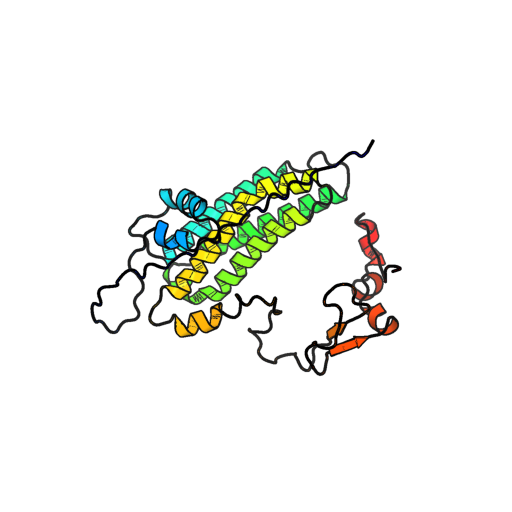9 1.00 93.56 164 GLU A CA 1
ATOM 1238 C C . GLU A 1 164 ? 1.025 9.001 13.673 1.00 93.56 164 GLU A C 1
ATOM 1240 O O . GLU A 1 164 ? 1.933 9.092 12.843 1.00 93.56 164 GLU A O 1
ATOM 1245 N N . ALA A 1 165 ? 1.165 8.257 14.776 1.00 94.75 165 ALA A N 1
ATOM 1246 C CA . ALA A 1 165 ? 2.355 7.446 15.015 1.00 94.75 165 ALA A CA 1
ATOM 1247 C C . ALA A 1 165 ? 2.524 6.349 13.951 1.00 94.75 165 ALA A C 1
ATOM 1249 O O . ALA A 1 165 ? 3.640 6.135 13.472 1.00 94.75 165 ALA A O 1
ATOM 1250 N N . MET A 1 166 ? 1.434 5.679 13.562 1.00 95.44 166 MET A N 1
ATOM 1251 C CA . MET A 1 166 ? 1.463 4.635 12.538 1.00 95.44 166 MET A CA 1
ATOM 1252 C C . MET A 1 166 ? 1.736 5.210 11.147 1.00 95.44 166 MET A C 1
ATOM 1254 O O . MET A 1 166 ? 2.608 4.700 10.446 1.00 95.44 166 MET A O 1
ATOM 1258 N N . ASP A 1 167 ? 1.084 6.315 10.783 1.00 94.12 167 ASP A N 1
ATOM 1259 C CA . ASP A 1 167 ? 1.336 7.038 9.533 1.00 94.12 167 ASP A CA 1
ATOM 1260 C C . ASP A 1 167 ? 2.821 7.398 9.393 1.00 94.12 167 ASP A C 1
ATOM 1262 O O . ASP A 1 167 ? 3.428 7.156 8.350 1.00 94.12 167 ASP A O 1
ATOM 1266 N N . LYS A 1 168 ? 3.449 7.898 10.465 1.00 94.94 168 LYS A N 1
ATOM 1267 C CA . LYS A 1 168 ? 4.889 8.210 10.476 1.00 94.94 168 LYS A CA 1
ATOM 1268 C C . LYS A 1 168 ? 5.765 6.978 10.271 1.00 94.94 168 LYS A C 1
ATOM 1270 O O . LYS A 1 168 ? 6.765 7.061 9.563 1.00 94.94 168 LYS A O 1
ATOM 1275 N N . VAL A 1 169 ? 5.415 5.844 10.880 1.00 95.56 169 VAL A N 1
ATOM 1276 C CA . VAL A 1 169 ? 6.162 4.587 10.697 1.00 95.56 169 VAL A CA 1
ATOM 1277 C C . VAL A 1 169 ? 6.046 4.073 9.262 1.00 95.56 169 VAL A C 1
ATOM 1279 O O . VAL A 1 169 ? 7.023 3.558 8.723 1.00 95.56 169 VAL A O 1
ATOM 1282 N N . LEU A 1 170 ? 4.884 4.244 8.632 1.00 95.50 170 LEU A N 1
ATOM 1283 C CA . LEU A 1 170 ? 4.565 3.687 7.316 1.00 95.50 170 LEU A CA 1
ATOM 1284 C C . LEU A 1 170 ? 4.812 4.636 6.141 1.00 95.50 170 LEU A C 1
ATOM 1286 O O . LEU A 1 170 ? 4.700 4.230 4.979 1.00 95.50 170 LEU A O 1
ATOM 1290 N N . GLN A 1 171 ? 5.170 5.889 6.417 1.00 93.62 171 GLN A N 1
ATOM 1291 C CA . GLN A 1 171 ? 5.386 6.907 5.396 1.00 93.62 171 GLN A CA 1
ATOM 1292 C C . GLN A 1 171 ? 6.435 6.464 4.370 1.00 93.62 171 GLN A C 1
ATOM 1294 O O . GLN A 1 171 ? 6.183 6.498 3.168 1.00 93.62 171 GLN A O 1
ATOM 1299 N N . ASN A 1 172 ? 7.598 5.995 4.824 1.00 95.31 172 ASN A N 1
ATOM 1300 C CA . ASN A 1 172 ? 8.656 5.550 3.918 1.00 95.31 172 ASN A CA 1
ATOM 1301 C C . ASN A 1 172 ? 8.212 4.358 3.063 1.00 95.31 172 ASN A C 1
ATOM 1303 O O . ASN A 1 172 ? 8.439 4.364 1.854 1.00 95.31 172 ASN A O 1
ATOM 1307 N N . SER A 1 173 ? 7.552 3.365 3.669 1.00 95.81 173 SER A N 1
ATOM 1308 C CA . SER A 1 173 ? 7.025 2.188 2.969 1.00 95.81 173 SER A CA 1
ATOM 1309 C C . SER A 1 173 ? 6.067 2.589 1.849 1.00 95.81 173 SER A C 1
ATOM 1311 O O . SER A 1 173 ? 6.142 2.069 0.735 1.00 95.81 173 SER A O 1
ATOM 1313 N N . THR A 1 174 ? 5.205 3.564 2.131 1.00 90.19 174 THR A N 1
ATOM 1314 C CA . THR A 1 174 ? 4.254 4.134 1.176 1.00 90.19 174 THR A CA 1
ATOM 1315 C C . THR A 1 174 ? 4.963 4.842 0.024 1.00 90.19 174 THR A C 1
ATOM 1317 O O . THR A 1 174 ? 4.666 4.593 -1.146 1.00 90.19 174 THR A O 1
ATOM 1320 N N . GLU A 1 175 ? 5.910 5.724 0.342 1.00 92.69 175 GLU A N 1
ATOM 1321 C CA . GLU A 1 175 ? 6.629 6.530 -0.646 1.00 92.69 175 GLU A CA 1
ATOM 1322 C C . GLU A 1 175 ? 7.490 5.655 -1.569 1.00 92.69 175 GLU A C 1
ATOM 1324 O O . GLU A 1 175 ? 7.458 5.822 -2.790 1.00 92.69 175 GLU A O 1
ATOM 1329 N N . LEU A 1 176 ? 8.195 4.667 -1.010 1.00 96.12 176 LEU A N 1
ATOM 1330 C CA . LEU A 1 176 ? 9.029 3.733 -1.771 1.00 96.12 176 LEU A CA 1
ATOM 1331 C C . LEU A 1 176 ? 8.194 2.773 -2.628 1.00 96.12 176 LEU A C 1
ATOM 1333 O O . LEU A 1 176 ? 8.515 2.577 -3.800 1.00 96.12 176 LEU A O 1
ATOM 1337 N N . SER A 1 177 ? 7.076 2.256 -2.109 1.00 94.38 177 SER A N 1
ATOM 1338 C CA . SER A 1 177 ? 6.143 1.438 -2.903 1.00 94.38 177 SER A CA 1
ATOM 1339 C C . SER A 1 177 ? 5.511 2.247 -4.043 1.00 94.38 177 SER A C 1
ATOM 1341 O O . SER A 1 177 ? 5.404 1.763 -5.172 1.00 94.38 177 SER A O 1
ATOM 1343 N N . SER A 1 178 ? 5.162 3.516 -3.790 1.00 94.12 178 SER A N 1
ATOM 1344 C CA . SER A 1 178 ? 4.673 4.435 -4.826 1.00 94.12 178 SER A CA 1
ATOM 1345 C C . SER A 1 178 ? 5.723 4.692 -5.906 1.00 94.12 178 SER A C 1
ATOM 1347 O O . SER A 1 178 ? 5.368 4.814 -7.081 1.00 94.12 178 SER A O 1
ATOM 1349 N N . ASN A 1 179 ? 6.998 4.798 -5.531 1.00 93.62 179 ASN A N 1
ATOM 1350 C CA . ASN A 1 179 ? 8.086 4.943 -6.491 1.00 93.62 179 ASN A CA 1
ATOM 1351 C C . ASN A 1 179 ? 8.246 3.668 -7.328 1.00 93.62 179 ASN A C 1
ATOM 1353 O O . ASN A 1 179 ? 8.263 3.768 -8.551 1.00 93.62 179 ASN A O 1
ATOM 1357 N N . ALA A 1 180 ? 8.249 2.479 -6.716 1.00 94.00 180 ALA A N 1
ATOM 1358 C CA . ALA A 1 180 ? 8.314 1.205 -7.440 1.00 94.00 180 ALA A CA 1
ATOM 1359 C C . ALA A 1 180 ? 7.167 1.047 -8.462 1.00 94.00 180 ALA A C 1
ATOM 1361 O O . ALA A 1 180 ? 7.403 0.653 -9.606 1.00 94.00 180 ALA A O 1
ATOM 1362 N N . LEU A 1 181 ? 5.936 1.434 -8.098 1.00 91.81 181 LEU A N 1
ATOM 1363 C CA . LEU A 1 181 ? 4.780 1.424 -9.006 1.00 91.81 181 LEU A CA 1
ATOM 1364 C C . LEU A 1 181 ? 4.955 2.372 -10.201 1.00 91.81 181 LEU A C 1
ATOM 1366 O O . LEU A 1 181 ? 4.594 2.038 -11.335 1.00 91.81 181 LEU A O 1
ATOM 1370 N N . ALA A 1 182 ? 5.495 3.567 -9.953 1.00 90.06 182 ALA A N 1
ATOM 1371 C CA . ALA A 1 182 ? 5.771 4.531 -11.008 1.00 90.06 182 ALA A CA 1
ATOM 1372 C C . ALA A 1 182 ? 6.835 3.988 -11.972 1.00 90.06 182 ALA A C 1
ATOM 1374 O O . ALA A 1 182 ? 6.612 4.012 -13.181 1.00 90.06 182 ALA A O 1
ATOM 1375 N N . ILE A 1 183 ? 7.923 3.412 -11.451 1.00 88.50 183 ILE A N 1
ATOM 1376 C CA . ILE A 1 183 ? 8.978 2.779 -12.256 1.00 88.50 183 ILE A CA 1
ATOM 1377 C C . ILE A 1 183 ? 8.388 1.681 -13.144 1.00 88.50 183 ILE A C 1
ATOM 1379 O O . ILE A 1 183 ? 8.587 1.719 -14.356 1.00 88.50 183 ILE A O 1
ATOM 1383 N N . LEU A 1 184 ? 7.586 0.771 -12.581 1.00 87.31 184 LEU A N 1
ATOM 1384 C CA . LEU A 1 184 ? 6.907 -0.289 -13.336 1.00 87.31 184 LEU A CA 1
ATOM 1385 C C . LEU A 1 184 ? 6.051 0.256 -14.482 1.00 87.31 184 LEU A C 1
ATOM 1387 O O . LEU A 1 184 ? 6.058 -0.278 -15.589 1.00 87.31 184 LEU A O 1
ATOM 1391 N N . THR A 1 185 ? 5.301 1.324 -14.213 1.00 81.31 185 THR A N 1
ATOM 1392 C CA . THR A 1 185 ? 4.431 1.937 -15.220 1.00 81.31 185 TH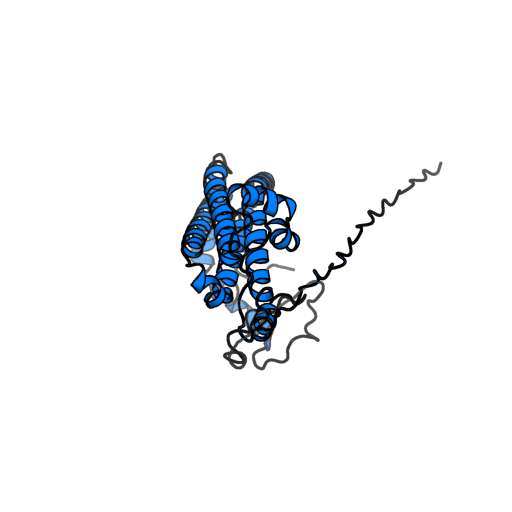R A CA 1
ATOM 1393 C C . THR A 1 185 ? 5.267 2.520 -16.362 1.00 81.31 185 THR A C 1
ATOM 1395 O O . THR A 1 185 ? 4.913 2.336 -17.524 1.00 81.31 185 THR A O 1
ATOM 1398 N N . ARG A 1 186 ? 6.421 3.131 -16.054 1.00 76.88 186 ARG A N 1
ATOM 1399 C CA . ARG A 1 186 ? 7.349 3.661 -17.068 1.00 76.88 186 ARG A CA 1
ATOM 1400 C C . ARG A 1 186 ? 8.105 2.579 -17.821 1.00 76.88 186 ARG A C 1
ATOM 1402 O O . ARG A 1 186 ? 8.369 2.785 -18.997 1.00 76.88 186 ARG A O 1
ATOM 1409 N N . LEU A 1 187 ? 8.399 1.426 -17.218 1.00 72.12 187 LEU A N 1
ATOM 1410 C CA . LEU A 1 187 ? 8.933 0.278 -17.965 1.00 72.12 187 LEU A CA 1
ATOM 1411 C C . LEU A 1 187 ? 8.027 -0.106 -19.129 1.00 72.12 187 LEU A C 1
ATOM 1413 O O . LEU A 1 187 ? 8.514 -0.450 -20.204 1.00 72.12 187 LEU A O 1
ATOM 1417 N N . GLY A 1 188 ? 6.713 0.015 -18.934 1.00 62.84 188 GLY A N 1
ATOM 1418 C CA . GLY A 1 188 ? 5.767 -0.203 -20.015 1.00 62.84 188 GLY A CA 1
ATOM 1419 C C . GLY A 1 188 ? 5.850 0.829 -21.144 1.00 62.84 188 GLY A C 1
ATOM 1420 O O . GLY A 1 188 ? 5.619 0.479 -22.301 1.00 62.84 188 GLY A O 1
ATOM 1421 N N . ASP A 1 189 ? 6.235 2.064 -20.821 1.00 62.00 189 ASP A N 1
ATOM 1422 C CA . ASP A 1 189 ? 6.404 3.168 -21.772 1.00 62.00 189 ASP A CA 1
ATOM 1423 C C . ASP A 1 189 ? 7.779 3.150 -22.478 1.00 62.00 189 ASP A C 1
ATOM 1425 O O . ASP A 1 189 ? 7.909 3.666 -23.587 1.00 62.00 189 ASP A O 1
ATOM 1429 N N . LEU A 1 190 ? 8.809 2.547 -21.870 1.00 58.53 190 LEU A N 1
ATOM 1430 C CA . LEU A 1 190 ? 10.191 2.492 -22.382 1.00 58.53 190 LEU A CA 1
ATOM 1431 C C . LEU A 1 190 ? 10.428 1.415 -23.463 1.00 58.53 190 LEU A C 1
ATOM 1433 O O . LEU A 1 190 ? 11.571 1.167 -23.842 1.00 58.53 190 LEU A O 1
ATOM 1437 N N . MET A 1 191 ? 9.370 0.789 -23.988 1.00 56.25 191 MET A N 1
ATOM 1438 C CA . MET A 1 191 ? 9.435 -0.184 -25.086 1.00 56.25 191 MET A CA 1
ATOM 1439 C C . MET A 1 191 ? 8.853 0.393 -26.387 1.00 56.25 191 MET A C 1
ATOM 1441 O O . MET A 1 191 ? 7.638 0.321 -26.585 1.00 56.25 191 MET A O 1
ATOM 1445 N N . PRO A 1 192 ? 9.666 0.883 -27.339 1.00 51.03 192 PRO A N 1
ATOM 1446 C CA . PRO A 1 192 ? 9.163 1.554 -28.544 1.00 51.03 192 PRO A CA 1
ATOM 1447 C C . PRO A 1 192 ? 8.232 0.687 -29.416 1.00 51.03 192 PRO A C 1
ATOM 1449 O O . PRO A 1 192 ? 7.299 1.209 -30.021 1.00 51.03 192 PRO A O 1
ATOM 1452 N N . GLY A 1 193 ? 8.437 -0.639 -29.450 1.00 51.53 193 GLY A N 1
ATOM 1453 C CA . GLY A 1 193 ? 7.666 -1.570 -30.292 1.00 51.53 193 GLY A CA 1
ATOM 1454 C C . GLY A 1 193 ? 6.379 -2.138 -29.671 1.00 51.53 193 GLY A C 1
ATOM 1455 O O . GLY A 1 193 ? 5.492 -2.566 -30.402 1.00 51.53 193 GLY A O 1
ATOM 1456 N N . LYS A 1 194 ? 6.249 -2.129 -28.335 1.00 50.75 194 LYS A N 1
ATOM 1457 C CA . LYS A 1 194 ? 5.078 -2.656 -27.591 1.00 50.75 194 LYS A CA 1
ATOM 1458 C C . LYS A 1 194 ? 4.339 -1.588 -26.776 1.00 50.75 194 LYS A C 1
ATOM 1460 O O . LYS A 1 194 ? 3.296 -1.880 -26.190 1.00 50.75 194 LYS A O 1
ATOM 1465 N N . ALA A 1 195 ? 4.841 -0.350 -26.777 1.00 49.66 195 ALA A N 1
ATOM 1466 C CA . ALA A 1 195 ? 4.254 0.781 -26.070 1.00 49.66 195 ALA A CA 1
ATOM 1467 C C . ALA A 1 195 ? 2.792 1.024 -26.458 1.00 49.66 195 ALA A C 1
ATOM 1469 O O . ALA A 1 195 ? 2.000 1.324 -25.582 1.00 49.66 195 ALA A O 1
ATOM 1470 N N . LYS A 1 196 ? 2.373 0.839 -27.719 1.00 46.31 196 LYS A N 1
ATOM 1471 C CA . LYS A 1 196 ? 0.964 1.069 -28.102 1.00 46.31 196 LYS A CA 1
ATOM 1472 C C . LYS A 1 196 ? -0.018 0.094 -27.438 1.00 46.31 196 LYS A C 1
ATOM 1474 O O . LYS A 1 196 ? -1.041 0.539 -26.920 1.00 46.31 196 LYS A O 1
ATOM 1479 N N . ASP A 1 197 ? 0.309 -1.195 -27.383 1.00 51.16 197 ASP A N 1
ATOM 1480 C CA . ASP A 1 197 ? -0.564 -2.216 -26.780 1.00 51.16 197 ASP A CA 1
ATOM 1481 C C . ASP A 1 197 ? -0.556 -2.141 -25.246 1.00 51.16 197 ASP A C 1
ATOM 1483 O O . ASP A 1 197 ? -1.576 -2.353 -24.575 1.00 51.16 197 ASP A O 1
ATOM 1487 N N . LEU A 1 198 ? 0.597 -1.787 -24.674 1.00 50.88 198 LEU A N 1
ATOM 1488 C CA . LEU A 1 198 ? 0.768 -1.650 -23.235 1.00 50.88 198 LEU A CA 1
ATOM 1489 C C . LEU A 1 198 ? 0.233 -0.313 -22.703 1.00 50.88 198 LEU A C 1
ATOM 1491 O O . LEU A 1 198 ? -0.387 -0.292 -21.647 1.00 50.88 198 LEU A O 1
ATOM 1495 N N . GLN A 1 199 ? 0.347 0.782 -23.451 1.00 49.62 199 GLN A N 1
ATOM 1496 C CA . GLN A 1 199 ? -0.221 2.086 -23.099 1.00 49.62 199 GLN A CA 1
ATOM 1497 C C . GLN A 1 199 ? -1.748 2.081 -23.218 1.00 49.62 199 GLN A C 1
ATOM 1499 O O . GLN A 1 199 ? -2.413 2.582 -22.317 1.00 49.62 199 GLN A O 1
ATOM 1504 N N . ALA A 1 200 ? -2.329 1.423 -24.231 1.00 50.69 200 ALA A N 1
ATOM 1505 C CA . ALA A 1 200 ? -3.776 1.174 -24.284 1.00 50.69 200 ALA A CA 1
ATOM 1506 C C . ALA A 1 200 ? -4.265 0.337 -23.085 1.00 50.69 200 ALA A C 1
ATOM 1508 O O . ALA A 1 200 ? -5.381 0.522 -22.604 1.00 50.69 200 ALA A O 1
ATOM 1509 N N . THR A 1 201 ? -3.401 -0.536 -22.559 1.00 49.75 201 THR A N 1
ATOM 1510 C CA . THR A 1 201 ? -3.671 -1.329 -21.357 1.00 49.75 201 THR A CA 1
ATOM 1511 C C . THR A 1 201 ? -3.516 -0.530 -20.056 1.00 49.75 201 THR A C 1
ATOM 1513 O O . THR A 1 201 ? -4.307 -0.690 -19.128 1.00 49.75 201 THR A O 1
ATOM 1516 N N . LEU A 1 202 ? -2.487 0.311 -19.943 1.00 50.78 202 LEU A N 1
ATOM 1517 C CA . LEU A 1 202 ? -2.131 1.012 -18.705 1.00 50.78 202 LEU A CA 1
ATOM 1518 C C . LEU A 1 202 ? -2.884 2.341 -18.533 1.00 50.78 202 LEU A C 1
ATOM 1520 O O . LEU A 1 202 ? -3.187 2.712 -17.392 1.00 50.78 202 LEU A O 1
ATOM 1524 N N . ALA A 1 203 ? -3.233 3.022 -19.632 1.00 46.19 203 ALA A N 1
ATOM 1525 C CA . ALA A 1 203 ? -3.995 4.275 -19.643 1.00 46.19 203 ALA A CA 1
ATOM 1526 C C . ALA A 1 203 ? -5.440 4.107 -19.143 1.00 46.19 203 ALA A C 1
ATOM 1528 O O . ALA A 1 203 ? -6.038 5.069 -18.666 1.00 46.19 203 ALA A O 1
ATOM 1529 N N . GLY A 1 204 ? -5.978 2.881 -19.142 1.00 42.97 204 GLY A N 1
ATOM 1530 C CA . GLY A 1 204 ? -7.293 2.571 -18.568 1.00 42.97 204 GLY A CA 1
ATOM 1531 C C . GLY A 1 204 ? -7.410 2.808 -17.054 1.00 42.97 204 GLY A C 1
ATOM 1532 O O . GLY A 1 204 ? -8.517 2.775 -16.525 1.00 42.97 204 GLY A O 1
ATOM 1533 N N . ALA A 1 205 ? -6.298 3.071 -16.357 1.00 46.47 205 ALA A N 1
ATOM 1534 C CA . ALA A 1 205 ? -6.256 3.229 -14.903 1.00 46.47 205 ALA A CA 1
ATOM 1535 C C . ALA A 1 205 ? -5.680 4.578 -14.418 1.00 46.47 205 ALA A C 1
ATOM 1537 O O . ALA A 1 205 ? -5.473 4.754 -13.221 1.00 46.47 205 ALA A O 1
ATOM 1538 N N . VAL A 1 206 ? -5.442 5.545 -15.316 1.00 40.62 206 VAL A N 1
ATOM 1539 C CA . VAL A 1 206 ? -5.094 6.940 -14.956 1.00 40.62 206 VAL A CA 1
ATOM 1540 C C . VAL A 1 206 ? -6.062 7.910 -15.647 1.00 40.62 206 VAL A C 1
ATOM 1542 O O . VAL A 1 206 ? -5.677 8.881 -16.288 1.00 40.62 206 VAL A O 1
ATOM 1545 N N . GLY A 1 207 ? -7.359 7.620 -15.548 1.00 35.88 207 GLY A N 1
ATOM 1546 C CA . GLY A 1 207 ? -8.419 8.596 -15.796 1.00 35.88 207 GLY A CA 1
ATOM 1547 C C . GLY A 1 207 ? -8.851 9.205 -14.465 1.00 35.88 207 GLY A C 1
ATOM 1548 O O . GLY A 1 207 ? -8.966 8.487 -13.478 1.00 35.88 207 GLY A O 1
ATOM 1549 N N . HIS A 1 208 ? -9.103 10.514 -14.429 1.00 37.00 208 HIS A N 1
ATOM 1550 C CA . HIS A 1 208 ? -9.566 11.254 -13.242 1.00 37.00 208 HIS A CA 1
ATOM 1551 C C . HIS A 1 208 ? -10.949 10.825 -12.706 1.00 37.00 208 HIS A C 1
ATOM 1553 O O . HIS A 1 208 ? -11.438 11.402 -11.739 1.00 37.00 208 HIS A O 1
ATOM 1559 N N . ASP A 1 209 ? -11.545 9.776 -13.269 1.00 34.22 209 ASP A N 1
ATOM 1560 C CA . ASP A 1 209 ? -12.740 9.137 -12.749 1.00 34.22 209 ASP A CA 1
ATOM 1561 C C . ASP A 1 209 ? -12.345 7.792 -12.145 1.00 34.22 209 ASP A C 1
ATOM 1563 O O . ASP A 1 209 ? -11.858 6.905 -12.850 1.00 34.22 209 ASP A O 1
ATOM 1567 N N . ARG A 1 210 ? -12.581 7.619 -10.839 1.00 38.34 210 ARG A N 1
ATOM 1568 C CA . ARG A 1 210 ? -12.549 6.302 -10.190 1.00 38.34 210 ARG A CA 1
ATOM 1569 C C . ARG A 1 210 ? -13.593 5.411 -10.865 1.00 38.34 210 ARG A C 1
ATOM 1571 O O . ARG A 1 210 ? -14.753 5.383 -10.465 1.00 38.34 210 ARG A O 1
ATOM 1578 N N . ARG A 1 211 ? -13.195 4.708 -11.920 1.00 41.34 211 ARG A N 1
ATOM 1579 C CA . ARG A 1 211 ? -13.990 3.653 -12.540 1.00 41.34 211 ARG A CA 1
ATOM 1580 C C . ARG A 1 211 ? -13.746 2.364 -11.767 1.00 41.34 211 ARG A C 1
ATOM 1582 O O . ARG A 1 211 ? -12.602 2.003 -11.504 1.00 41.34 211 ARG A O 1
ATOM 1589 N N . LEU A 1 212 ? -14.834 1.686 -11.401 1.00 42.25 212 LEU A N 1
ATOM 1590 C CA . LEU A 1 212 ? -14.794 0.323 -10.869 1.00 42.25 212 LEU A CA 1
ATOM 1591 C C . LEU A 1 212 ? -14.036 -0.596 -11.845 1.00 42.25 212 LEU A C 1
ATOM 1593 O O . LEU A 1 212 ? -13.967 -0.286 -13.036 1.00 42.25 212 LEU A O 1
ATOM 1597 N N . LEU A 1 213 ? -13.495 -1.712 -11.339 1.00 45.16 213 LEU A N 1
ATOM 1598 C CA . LEU A 1 213 ? -12.659 -2.727 -12.016 1.00 45.16 213 LEU A CA 1
ATOM 1599 C C . LEU A 1 213 ? -13.341 -3.455 -13.209 1.00 45.16 213 LEU A C 1
ATOM 1601 O O . LEU A 1 213 ? -13.268 -4.671 -13.340 1.00 45.16 213 LEU A O 1
ATOM 1605 N N . GLY A 1 214 ? -14.021 -2.736 -14.101 1.00 41.12 214 GLY A N 1
ATOM 1606 C CA . GLY A 1 214 ? -14.810 -3.283 -15.207 1.00 41.12 214 GLY A CA 1
ATOM 1607 C C . GLY A 1 214 ? -14.035 -3.520 -16.503 1.00 41.12 214 GLY A C 1
ATOM 1608 O O . GLY A 1 214 ? -14.619 -3.984 -17.474 1.00 41.12 214 GLY A O 1
ATOM 1609 N N . TRP A 1 215 ? -12.739 -3.203 -16.573 1.00 37.22 215 TRP A N 1
ATOM 1610 C CA . TRP A 1 215 ? -12.016 -3.293 -17.849 1.00 37.22 215 TRP A CA 1
ATOM 1611 C C . TRP A 1 215 ? -11.499 -4.705 -18.177 1.00 37.22 215 TRP A C 1
ATOM 1613 O O . TRP A 1 215 ? -11.266 -5.011 -19.342 1.00 37.22 215 TRP A O 1
ATOM 1623 N N . GLN A 1 216 ? -11.380 -5.597 -17.186 1.00 43.28 216 GLN A N 1
ATOM 1624 C CA . GLN A 1 216 ? -10.802 -6.932 -17.396 1.00 43.28 216 GLN A CA 1
ATOM 1625 C C . GLN A 1 216 ? -11.839 -8.020 -17.739 1.00 43.28 216 GLN A C 1
ATOM 1627 O O . GLN A 1 216 ? -11.449 -9.115 -18.128 1.00 43.28 216 GLN A O 1
ATOM 1632 N N . MET A 1 217 ? -13.143 -7.713 -17.655 1.00 42.00 217 MET A N 1
ATOM 1633 C CA . MET A 1 217 ? -14.238 -8.675 -17.878 1.00 42.00 217 MET A CA 1
ATOM 1634 C C . MET A 1 217 ? -15.209 -8.284 -19.012 1.00 42.00 217 MET A C 1
ATOM 1636 O O . MET A 1 217 ? -16.173 -8.997 -19.266 1.00 42.00 217 MET A O 1
ATOM 1640 N N . GLY A 1 218 ? -14.990 -7.181 -19.737 1.00 57.22 218 GLY A N 1
ATOM 1641 C CA . GLY A 1 218 ? -15.933 -6.750 -20.781 1.00 57.22 218 GLY A CA 1
ATOM 1642 C C . GLY A 1 218 ? -17.335 -6.458 -20.221 1.00 57.22 218 GLY A C 1
ATOM 1643 O O . GLY A 1 218 ? -17.461 -5.818 -19.180 1.00 57.22 218 GLY A O 1
ATOM 1644 N N . ASP A 1 219 ? -18.395 -6.910 -20.898 1.00 58.47 219 ASP A N 1
ATOM 1645 C CA . ASP A 1 219 ? -19.789 -6.790 -20.438 1.00 58.47 219 ASP A CA 1
ATOM 1646 C C . ASP A 1 219 ? -20.253 -7.960 -19.549 1.00 58.47 219 ASP A C 1
ATOM 1648 O O . ASP A 1 219 ? -21.432 -8.016 -19.171 1.00 58.47 219 ASP A O 1
ATOM 1652 N N . LEU A 1 220 ? -19.346 -8.880 -19.186 1.00 56.69 220 LEU A N 1
ATOM 1653 C CA . LEU A 1 220 ? -19.665 -10.024 -18.336 1.00 56.69 220 LEU A CA 1
ATOM 1654 C C . LEU A 1 220 ? -20.245 -9.542 -17.008 1.00 56.69 220 LEU A C 1
ATOM 1656 O O . LEU A 1 220 ? -19.620 -8.816 -16.239 1.00 56.69 220 LEU A O 1
ATOM 1660 N N . GLY A 1 221 ? -21.476 -9.969 -16.751 1.00 60.59 221 GLY A N 1
ATOM 1661 C CA . GLY A 1 221 ? -22.187 -9.674 -15.518 1.00 60.59 221 GLY A CA 1
ATOM 1662 C C . GLY A 1 221 ? -22.901 -8.323 -15.486 1.00 60.59 221 GLY A C 1
ATOM 1663 O O . GLY A 1 221 ? -23.743 -8.147 -14.619 1.00 60.59 221 GLY A O 1
ATOM 1664 N N . LEU A 1 222 ? -22.691 -7.393 -16.429 1.00 63.88 222 LEU A N 1
ATOM 1665 C CA . LEU A 1 222 ? -23.367 -6.079 -16.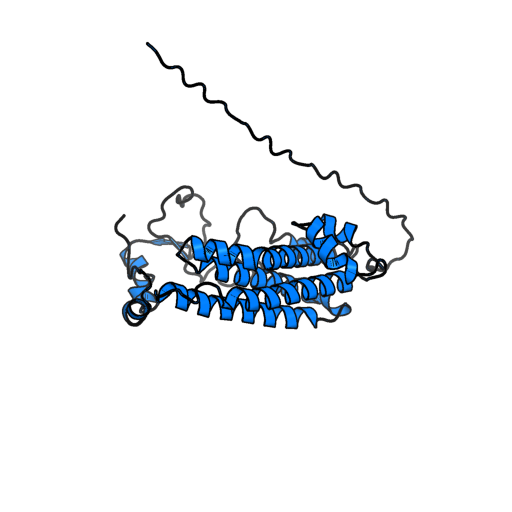384 1.00 63.88 222 LEU A CA 1
ATOM 1666 C C . LEU A 1 222 ? -24.891 -6.175 -16.546 1.00 63.88 222 LEU A C 1
ATOM 1668 O O . LEU A 1 222 ? -25.629 -5.324 -16.055 1.00 63.88 222 LEU A O 1
ATOM 1672 N N . LYS A 1 223 ? -25.370 -7.222 -17.226 1.00 64.62 223 LYS A N 1
ATOM 1673 C CA . LYS A 1 223 ? -26.805 -7.509 -17.388 1.00 64.62 223 LYS A CA 1
ATOM 1674 C C . LYS A 1 223 ? -27.409 -8.275 -16.207 1.00 64.62 223 LYS A C 1
ATOM 1676 O O . LYS A 1 223 ? -28.627 -8.302 -16.088 1.00 64.62 223 LYS A O 1
ATOM 1681 N N . THR A 1 224 ? -26.584 -8.913 -15.375 1.00 75.38 224 THR A N 1
ATOM 1682 C CA . THR A 1 224 ? -27.020 -9.749 -14.239 1.00 75.38 224 THR A CA 1
ATOM 1683 C C . THR A 1 224 ? -26.664 -9.148 -12.878 1.00 75.38 224 THR A C 1
ATOM 1685 O O . THR A 1 224 ? -27.117 -9.647 -11.854 1.00 75.38 224 THR A O 1
ATOM 1688 N N . LEU A 1 225 ? -25.831 -8.109 -12.853 1.00 79.69 225 LEU A N 1
ATOM 1689 C CA . LEU A 1 225 ? -25.458 -7.343 -11.671 1.00 79.69 225 LEU A CA 1
ATOM 1690 C C . LEU A 1 225 ? -26.698 -6.647 -11.118 1.00 79.69 225 LEU A C 1
ATOM 1692 O O . LEU A 1 225 ? -27.352 -5.910 -11.845 1.00 79.69 225 LEU A O 1
ATOM 1696 N N . TYR A 1 226 ? -26.952 -6.806 -9.824 1.00 84.50 226 TYR A N 1
ATOM 1697 C CA . TYR A 1 226 ? -27.887 -5.961 -9.093 1.00 84.50 226 TYR A CA 1
ATOM 1698 C C . TYR A 1 226 ? -27.111 -4.808 -8.447 1.00 84.50 226 TYR A C 1
ATOM 1700 O O . TYR A 1 226 ? -26.309 -5.024 -7.538 1.00 84.50 226 TYR A O 1
ATOM 1708 N N . TYR A 1 227 ? -27.314 -3.591 -8.941 1.00 85.50 227 TYR A N 1
ATOM 1709 C CA . TYR A 1 227 ? -26.752 -2.363 -8.392 1.00 85.50 227 TYR A CA 1
ATOM 1710 C C . TYR A 1 227 ? -27.888 -1.511 -7.841 1.00 85.50 227 TYR A C 1
ATOM 1712 O O . TYR A 1 227 ? -28.784 -1.120 -8.585 1.00 85.50 227 TYR A O 1
ATOM 1720 N N . ALA A 1 228 ? -27.849 -1.199 -6.551 1.00 89.62 228 ALA A N 1
ATOM 1721 C CA . ALA A 1 228 ? -28.895 -0.419 -5.913 1.00 89.62 228 ALA A CA 1
ATOM 1722 C C . ALA A 1 228 ? -28.332 0.791 -5.169 1.00 89.62 228 ALA A C 1
ATOM 1724 O O . ALA A 1 228 ? -27.340 0.682 -4.452 1.00 89.62 228 ALA A O 1
ATOM 1725 N N . GLU A 1 229 ? -28.995 1.936 -5.317 1.00 89.94 229 GLU A N 1
ATOM 1726 C CA . GLU A 1 229 ? -28.720 3.146 -4.544 1.00 89.94 229 GLU A CA 1
ATOM 1727 C C . GLU A 1 229 ? -29.892 3.443 -3.599 1.00 89.94 229 GLU A C 1
ATOM 1729 O O . GLU A 1 229 ? -31.057 3.406 -4.002 1.00 89.94 229 GLU A O 1
ATOM 1734 N N . TYR A 1 230 ? -29.579 3.758 -2.340 1.00 91.12 230 TYR A N 1
ATOM 1735 C CA . TYR A 1 230 ? -30.548 4.072 -1.290 1.00 91.12 230 TYR A CA 1
ATOM 1736 C C . TYR A 1 230 ? -30.074 5.280 -0.479 1.00 91.12 230 TYR A C 1
ATOM 1738 O O . TYR A 1 230 ? -28.931 5.313 -0.033 1.00 91.12 230 TYR A O 1
ATOM 1746 N N . ALA A 1 231 ? -30.968 6.252 -0.264 1.00 89.75 231 ALA A N 1
ATOM 1747 C CA . ALA A 1 231 ? -30.766 7.404 0.623 1.00 89.75 231 ALA A CA 1
ATOM 1748 C C . ALA A 1 231 ? -29.418 8.149 0.457 1.00 89.75 231 ALA A C 1
ATOM 1750 O O . ALA A 1 231 ? -28.826 8.601 1.437 1.00 89.75 231 ALA A O 1
ATOM 1751 N N . ASN A 1 232 ? -28.932 8.303 -0.782 1.00 87.12 232 ASN A N 1
ATOM 1752 C CA . ASN A 1 232 ? -27.701 9.046 -1.062 1.00 87.12 232 ASN A CA 1
ATOM 1753 C C . ASN A 1 232 ? -27.808 10.501 -0.572 1.00 87.12 232 ASN A C 1
ATOM 1755 O O . ASN A 1 232 ? -28.784 11.193 -0.867 1.00 87.12 232 ASN A O 1
ATOM 1759 N N . THR A 1 233 ? -26.766 11.003 0.090 1.00 86.81 233 THR A N 1
ATOM 1760 C CA . THR A 1 233 ? -26.681 12.395 0.556 1.00 86.81 233 THR A CA 1
ATOM 1761 C C . THR A 1 233 ? -25.358 13.046 0.143 1.00 86.81 233 THR A C 1
ATOM 1763 O O . THR A 1 233 ? -24.385 12.368 -0.181 1.00 86.81 233 THR A O 1
ATOM 1766 N N . GLY A 1 234 ? -25.329 14.383 0.115 1.00 85.31 234 GLY A N 1
ATOM 1767 C CA . GLY A 1 234 ? -24.137 15.174 -0.209 1.00 85.31 234 GLY A CA 1
ATOM 1768 C C . GLY A 1 234 ? -23.939 15.505 -1.701 1.00 85.31 234 GLY A C 1
ATOM 1769 O O . GLY A 1 234 ? -24.745 15.130 -2.560 1.00 85.31 234 GLY A O 1
ATOM 1770 N N . PRO A 1 235 ? -22.878 16.264 -2.039 1.00 81.56 235 PRO A N 1
ATOM 1771 C CA . PRO A 1 235 ? -22.549 16.606 -3.422 1.00 81.56 235 PRO A CA 1
ATOM 1772 C C . PRO A 1 235 ? -22.315 15.349 -4.276 1.00 81.56 235 PRO A C 1
ATOM 1774 O O . PRO A 1 235 ? -21.506 14.498 -3.928 1.00 81.56 235 PRO A O 1
ATOM 1777 N N . GLY A 1 236 ? -23.020 15.227 -5.406 1.00 81.25 236 GLY A N 1
ATOM 1778 C CA . GLY A 1 236 ? -22.940 14.049 -6.287 1.00 81.25 236 GLY A CA 1
ATOM 1779 C C . GLY A 1 236 ? -23.959 12.937 -5.995 1.00 81.25 236 GLY A C 1
ATOM 1780 O O . GLY A 1 236 ? -24.017 11.960 -6.747 1.00 81.25 236 GLY A O 1
ATOM 1781 N N . ALA A 1 237 ? -24.814 13.105 -4.978 1.00 85.06 237 ALA A N 1
ATOM 1782 C CA . ALA A 1 237 ? -25.894 12.167 -4.645 1.00 85.06 237 ALA A CA 1
ATOM 1783 C C . ALA A 1 237 ? -27.009 12.087 -5.703 1.00 85.06 237 ALA A C 1
ATOM 1785 O O . ALA A 1 237 ? -27.736 11.097 -5.761 1.00 85.06 237 ALA A O 1
ATOM 1786 N N . GLY A 1 238 ? -27.140 13.118 -6.547 1.00 84.06 238 GLY A N 1
ATOM 1787 C CA . GLY A 1 238 ? -28.115 13.147 -7.634 1.00 84.06 238 GLY A CA 1
ATOM 1788 C C . GLY A 1 238 ? -27.897 12.002 -8.624 1.00 84.06 238 GLY A C 1
ATOM 1789 O O . GLY A 1 238 ? -26.812 11.847 -9.189 1.00 84.06 238 GLY A O 1
ATOM 1790 N N . THR A 1 239 ? -28.950 11.225 -8.863 1.00 85.38 239 THR A N 1
ATOM 1791 C CA . THR A 1 239 ? -28.910 10.010 -9.689 1.00 85.38 239 THR A CA 1
ATOM 1792 C C . THR A 1 239 ? -29.118 10.274 -11.182 1.00 85.38 239 THR A C 1
ATOM 1794 O O . THR A 1 239 ? -28.903 9.392 -12.007 1.00 85.38 239 THR A O 1
ATOM 1797 N N . SER A 1 240 ? -29.459 11.507 -11.566 1.00 83.69 240 SER A N 1
ATOM 1798 C CA . SER A 1 240 ? -29.833 11.885 -12.940 1.00 83.69 240 SER A CA 1
ATOM 1799 C C . SER A 1 240 ? -28.754 11.658 -14.006 1.00 83.69 240 SER A C 1
ATOM 1801 O O . SER A 1 240 ? -29.064 11.660 -15.193 1.00 83.69 240 SER A O 1
ATOM 1803 N N . LYS A 1 241 ? -27.492 11.472 -13.602 1.00 84.25 241 LYS A N 1
ATOM 1804 C CA . LYS A 1 241 ? -26.354 11.199 -14.497 1.00 84.25 241 LYS A CA 1
ATOM 1805 C C . LYS A 1 241 ? -25.788 9.781 -14.346 1.00 84.25 241 LYS A C 1
ATOM 1807 O O . LYS A 1 241 ? -24.670 9.531 -14.793 1.00 84.25 241 LYS A O 1
ATOM 1812 N N . ARG A 1 242 ? -26.491 8.871 -13.660 1.00 80.94 242 ARG A N 1
ATOM 1813 C CA . ARG A 1 242 ? -26.035 7.484 -13.482 1.00 80.94 242 ARG A CA 1
ATOM 1814 C C . ARG A 1 242 ? -26.176 6.687 -14.776 1.00 80.94 242 ARG A C 1
ATOM 1816 O O . ARG A 1 242 ? -26.950 7.029 -15.667 1.00 80.94 242 ARG A O 1
ATOM 1823 N N . VAL A 1 243 ? -25.367 5.638 -14.881 1.00 74.94 243 VAL A N 1
ATOM 1824 C CA . VAL A 1 243 ? -25.382 4.715 -16.017 1.00 74.94 243 VAL A CA 1
ATOM 1825 C C . VAL A 1 243 ? -26.730 3.993 -16.093 1.00 74.94 243 VAL A C 1
ATOM 1827 O O . VAL A 1 243 ? -27.255 3.549 -15.078 1.00 74.94 243 VAL A O 1
ATOM 1830 N N . ASN A 1 244 ? -27.291 3.860 -17.296 1.00 76.31 244 ASN A N 1
ATOM 1831 C CA . ASN A 1 244 ? -28.591 3.214 -17.505 1.00 76.31 244 ASN A CA 1
ATOM 1832 C C . ASN A 1 244 ? -28.437 1.695 -17.700 1.00 76.31 244 ASN A C 1
ATOM 1834 O O . ASN A 1 244 ? -28.754 1.154 -18.761 1.00 76.31 244 ASN A O 1
ATOM 1838 N N . TRP A 1 245 ? -27.842 1.017 -16.720 1.00 81.69 245 TRP A N 1
ATOM 1839 C CA . TRP A 1 245 ? -27.693 -0.437 -16.766 1.00 81.69 245 TRP A CA 1
ATOM 1840 C C . TRP A 1 245 ? -29.000 -1.127 -16.361 1.00 81.69 245 TRP A C 1
ATOM 1842 O O . TRP A 1 245 ? -29.653 -0.653 -15.435 1.00 81.69 245 TRP A O 1
ATOM 1852 N N . PRO A 1 246 ? -29.379 -2.258 -16.990 1.00 82.00 246 PRO A N 1
ATOM 1853 C CA . PRO A 1 246 ? -30.624 -2.959 -16.662 1.00 82.00 246 PRO A CA 1
ATOM 1854 C C . PRO A 1 246 ? -30.781 -3.330 -15.182 1.00 82.00 246 PRO A C 1
ATOM 1856 O O . PRO A 1 246 ? -31.901 -3.381 -14.689 1.00 82.00 246 PRO A O 1
ATOM 1859 N N . GLY A 1 247 ? -29.671 -3.582 -14.484 1.00 84.25 247 GLY A N 1
ATOM 1860 C CA . GLY A 1 247 ? -29.666 -3.906 -13.060 1.00 84.25 247 GLY A CA 1
ATOM 1861 C C . GLY A 1 247 ? -29.413 -2.725 -12.123 1.00 84.25 247 GLY A C 1
ATOM 1862 O O . GLY A 1 247 ? -29.149 -2.950 -10.948 1.00 84.25 247 GLY A O 1
ATOM 1863 N N . TYR A 1 248 ? -29.433 -1.481 -12.619 1.00 87.12 248 TYR A N 1
ATOM 1864 C CA . TYR A 1 248 ? -29.386 -0.281 -11.780 1.00 87.12 248 TYR A CA 1
ATOM 1865 C C . TYR A 1 248 ? -30.782 0.032 -11.229 1.00 87.12 248 TYR A C 1
ATOM 1867 O O . TYR A 1 248 ? -31.734 0.219 -11.989 1.00 87.12 248 TYR A O 1
ATOM 1875 N N . HIS A 1 249 ? -30.893 0.160 -9.909 1.00 87.94 249 HIS A N 1
ATOM 1876 C CA . HIS A 1 249 ? -32.139 0.455 -9.213 1.00 87.94 249 HIS A CA 1
ATOM 1877 C C . HIS A 1 249 ? -31.942 1.580 -8.190 1.00 87.94 249 HIS A C 1
ATOM 1879 O O . HIS A 1 249 ? -30.984 1.586 -7.421 1.00 87.94 249 HIS A O 1
ATOM 1885 N N . VAL A 1 250 ? -32.883 2.522 -8.135 1.00 90.12 250 VAL A N 1
ATOM 1886 C CA . VAL A 1 250 ? -33.047 3.395 -6.964 1.00 90.12 250 VAL A CA 1
ATOM 1887 C C . VAL A 1 250 ? -34.113 2.747 -6.098 1.00 90.12 250 VAL A C 1
ATOM 1889 O O . VAL A 1 250 ? -35.241 2.568 -6.558 1.00 90.12 250 VAL A O 1
ATOM 1892 N N . ILE A 1 251 ? -33.746 2.346 -4.885 1.00 93.25 251 ILE A N 1
ATOM 1893 C CA . ILE A 1 251 ? -34.569 1.453 -4.064 1.00 93.25 251 ILE A CA 1
ATOM 1894 C C . ILE A 1 251 ? -35.135 2.151 -2.827 1.00 93.25 251 ILE A C 1
ATOM 1896 O O . ILE A 1 251 ? -34.637 3.192 -2.393 1.00 93.25 251 ILE A O 1
ATOM 1900 N N . GLY A 1 252 ? -36.193 1.571 -2.253 1.00 92.31 252 GLY A N 1
ATOM 1901 C CA . GLY A 1 252 ? -36.774 2.016 -0.988 1.00 92.31 252 GLY A CA 1
ATOM 1902 C C . GLY A 1 252 ? -36.114 1.368 0.232 1.00 92.31 252 GLY A C 1
ATOM 1903 O O . GLY A 1 252 ? -35.304 0.451 0.123 1.00 92.31 252 GLY A O 1
ATOM 1904 N N . GLN A 1 253 ? -36.505 1.812 1.429 1.00 92.31 253 GLN A N 1
ATOM 1905 C CA . GLN A 1 253 ? -35.949 1.298 2.688 1.00 92.31 253 GLN A CA 1
ATOM 1906 C C . GLN A 1 253 ? -36.202 -0.204 2.884 1.00 92.31 253 GLN A C 1
ATOM 1908 O O . GLN A 1 253 ? -35.336 -0.918 3.390 1.00 92.31 253 GLN A O 1
ATOM 1913 N N . ALA A 1 254 ? -37.378 -0.694 2.479 1.00 92.94 254 ALA A N 1
ATOM 1914 C CA . ALA A 1 254 ? -37.721 -2.111 2.574 1.00 92.94 254 ALA A CA 1
ATOM 1915 C C . ALA A 1 254 ? -36.763 -2.973 1.736 1.00 92.94 254 ALA A C 1
ATOM 1917 O O . ALA A 1 254 ? -36.197 -3.931 2.252 1.00 92.94 254 ALA A O 1
ATOM 1918 N N . ASP A 1 255 ? -36.500 -2.561 0.496 1.00 93.12 255 ASP A N 1
ATOM 1919 C CA . ASP A 1 255 ? -35.582 -3.244 -0.420 1.00 93.12 255 ASP A CA 1
ATOM 1920 C C . ASP A 1 255 ? -34.115 -3.109 0.011 1.00 93.12 255 ASP A C 1
ATOM 1922 O O . ASP A 1 255 ? -33.293 -3.968 -0.295 1.00 93.12 255 ASP A O 1
ATOM 1926 N N . ALA A 1 256 ? -33.771 -2.037 0.735 1.00 93.50 256 ALA A N 1
ATOM 1927 C CA . ALA A 1 256 ? -32.428 -1.812 1.265 1.00 93.50 256 ALA A CA 1
ATOM 1928 C C . ALA A 1 256 ? -32.158 -2.608 2.554 1.00 93.50 256 ALA A C 1
ATOM 1930 O O . ALA A 1 256 ? -31.004 -2.855 2.899 1.00 93.50 256 ALA A O 1
ATOM 1931 N N . THR A 1 257 ? -33.206 -3.018 3.278 1.00 93.94 257 THR A N 1
ATOM 1932 C CA . THR A 1 257 ? -33.089 -3.685 4.587 1.00 93.94 257 THR A CA 1
ATOM 1933 C C . THR A 1 257 ? -32.250 -4.971 4.534 1.00 93.94 257 THR A C 1
ATOM 1935 O O . THR A 1 257 ? -31.366 -5.114 5.383 1.00 93.94 257 THR A O 1
ATOM 1938 N N . PRO A 1 258 ? -32.425 -5.874 3.547 1.00 93.25 258 PRO A N 1
ATOM 1939 C CA . PRO A 1 258 ? -31.594 -7.072 3.414 1.00 93.25 258 PRO A CA 1
ATOM 1940 C C . PRO A 1 258 ? -30.102 -6.788 3.218 1.00 93.25 258 PRO A C 1
ATOM 1942 O O . PRO A 1 258 ? -29.290 -7.659 3.502 1.00 93.25 258 PRO A O 1
ATOM 1945 N N . PHE A 1 259 ? -29.737 -5.586 2.757 1.00 91.81 259 PHE A N 1
ATOM 1946 C CA . PHE A 1 259 ? -28.349 -5.162 2.540 1.00 91.81 259 PHE A CA 1
ATOM 1947 C C . PHE A 1 259 ? -27.739 -4.439 3.751 1.00 91.81 259 PHE A C 1
ATOM 1949 O O . PHE A 1 259 ? -26.589 -4.008 3.704 1.00 91.81 259 PHE A O 1
ATOM 1956 N N . THR A 1 260 ? -28.488 -4.288 4.848 1.00 92.88 260 THR A N 1
ATOM 1957 C CA . THR A 1 260 ? -27.950 -3.732 6.097 1.00 92.88 260 THR A CA 1
ATOM 1958 C C . THR A 1 260 ? -27.011 -4.726 6.777 1.00 92.88 260 THR A C 1
ATOM 1960 O O . THR A 1 260 ? -27.172 -5.936 6.633 1.00 92.88 260 THR A O 1
ATOM 1963 N N . ALA A 1 261 ? -26.051 -4.235 7.567 1.00 91.19 261 ALA A N 1
ATOM 1964 C CA . ALA A 1 261 ? -25.086 -5.093 8.259 1.00 91.19 261 ALA A CA 1
ATOM 1965 C C . ALA A 1 261 ? -25.759 -6.152 9.156 1.00 91.19 261 ALA A C 1
ATOM 1967 O O . ALA A 1 261 ? -25.295 -7.285 9.239 1.00 91.19 261 ALA A O 1
ATOM 1968 N N . GLY A 1 262 ? -26.880 -5.821 9.800 1.00 91.69 262 GLY A N 1
ATOM 1969 C CA . GLY A 1 262 ? -27.615 -6.764 10.638 1.00 91.69 262 GLY A CA 1
ATOM 1970 C C . GLY A 1 262 ? -28.208 -7.930 9.851 1.00 91.69 262 GLY A C 1
ATOM 1971 O O . GLY A 1 262 ? -28.129 -9.059 10.316 1.00 91.69 262 GLY A O 1
ATOM 1972 N N . ALA A 1 263 ? -28.769 -7.674 8.667 1.00 93.00 263 ALA A N 1
ATOM 1973 C CA . ALA A 1 263 ? -29.413 -8.704 7.853 1.00 93.00 263 ALA A CA 1
ATOM 1974 C C . ALA A 1 263 ? -28.431 -9.443 6.931 1.00 93.00 263 ALA A C 1
ATOM 1976 O O . ALA A 1 263 ? -28.481 -10.665 6.833 1.00 93.00 263 ALA A O 1
ATOM 1977 N N . PHE A 1 264 ? -27.538 -8.713 6.258 1.00 93.38 264 PHE A N 1
ATOM 1978 C CA . PHE A 1 264 ? -26.712 -9.253 5.178 1.00 93.38 264 PHE A CA 1
ATOM 1979 C C . PHE A 1 264 ? -25.584 -10.161 5.677 1.00 93.38 264 PHE A C 1
ATOM 1981 O O . PHE A 1 264 ? -25.335 -11.221 5.111 1.00 93.38 264 PHE A O 1
ATOM 1988 N N . ILE A 1 265 ? -24.898 -9.738 6.741 1.00 92.44 265 ILE A N 1
ATOM 1989 C CA . ILE A 1 265 ? -23.741 -10.445 7.320 1.00 92.44 265 ILE A CA 1
ATOM 1990 C C . ILE A 1 265 ? -24.048 -11.026 8.702 1.00 92.44 265 ILE A C 1
ATOM 1992 O O . ILE A 1 265 ? -23.118 -11.331 9.449 1.00 92.44 265 ILE A O 1
ATOM 1996 N N . ASP A 1 266 ? -25.336 -11.105 9.059 1.00 91.69 266 ASP A N 1
ATOM 1997 C CA . ASP A 1 266 ? -25.800 -11.469 10.403 1.00 91.69 266 ASP A CA 1
ATOM 1998 C C . ASP A 1 266 ? -25.028 -10.705 11.496 1.00 91.69 266 ASP A C 1
ATOM 2000 O O . ASP A 1 266 ? -24.573 -11.250 12.499 1.00 91.69 266 ASP A O 1
ATOM 2004 N N . GLY A 1 267 ? -24.794 -9.407 11.270 1.00 89.44 267 GLY A N 1
ATOM 2005 C CA . GLY A 1 267 ? -23.860 -8.622 12.075 1.00 89.44 267 GLY A CA 1
ATOM 2006 C C . GLY A 1 267 ? -24.197 -8.626 13.567 1.00 89.44 267 GLY A C 1
ATOM 2007 O O . GLY A 1 267 ? -23.302 -8.553 14.408 1.00 89.44 267 GLY A O 1
ATOM 2008 N N . ALA A 1 268 ? -25.480 -8.769 13.910 1.00 87.56 268 ALA A N 1
ATOM 2009 C CA . ALA A 1 268 ? -25.956 -8.804 15.287 1.00 87.56 268 ALA A CA 1
ATOM 2010 C C . ALA A 1 268 ? -25.354 -9.957 16.110 1.00 87.56 268 ALA A C 1
ATOM 2012 O O . ALA A 1 268 ? -25.178 -9.788 17.317 1.00 87.56 268 ALA A O 1
ATOM 2013 N N . SER A 1 269 ? -25.007 -11.088 15.485 1.00 89.00 269 SER A N 1
ATOM 2014 C CA . SER A 1 269 ? -24.487 -12.260 16.199 1.00 89.00 269 SER A CA 1
ATOM 2015 C C . SER A 1 269 ? -23.030 -12.114 16.638 1.00 89.00 269 SER A C 1
ATOM 2017 O O . SER A 1 269 ? -22.623 -12.744 17.615 1.00 89.00 269 SER A O 1
ATOM 2019 N N . TRP A 1 270 ? -22.242 -11.258 15.975 1.00 86.94 270 TRP A N 1
ATOM 2020 C CA . TRP A 1 270 ? -20.795 -11.193 16.206 1.00 86.94 270 TRP A CA 1
ATOM 2021 C C . TRP A 1 270 ? -20.217 -9.781 16.365 1.00 86.94 270 TRP A C 1
ATOM 2023 O O . TRP A 1 270 ? -19.301 -9.610 17.174 1.00 86.94 270 TRP A O 1
ATOM 2033 N N . LEU A 1 271 ? -20.738 -8.744 15.696 1.00 86.94 271 LEU A N 1
ATOM 2034 C CA . LEU A 1 271 ? -20.153 -7.389 15.743 1.00 86.94 271 LEU A CA 1
ATOM 2035 C C . LEU A 1 271 ? -20.224 -6.761 17.138 1.00 86.94 271 LEU A C 1
ATOM 2037 O O . LEU A 1 271 ? -19.317 -6.039 17.536 1.00 86.94 271 LEU A O 1
ATOM 2041 N N . GLN A 1 272 ? -21.255 -7.061 17.932 1.00 81.06 272 GLN A N 1
ATOM 2042 C CA . GLN A 1 272 ? -21.339 -6.540 19.304 1.00 81.06 272 GLN A CA 1
ATOM 2043 C C . GLN A 1 272 ? -20.178 -7.034 20.180 1.00 81.06 272 GLN A C 1
ATOM 2045 O O . GLN A 1 272 ? -19.707 -6.316 21.061 1.00 81.06 272 GLN A O 1
ATOM 2050 N N . SER A 1 273 ? -19.669 -8.238 19.906 1.00 82.62 273 SER A N 1
ATOM 2051 C CA . SER A 1 273 ? -18.561 -8.827 20.658 1.00 82.62 273 SER A CA 1
ATOM 2052 C C . SER A 1 273 ? -17.210 -8.167 20.356 1.00 82.62 273 SER A C 1
ATOM 2054 O O . SER A 1 273 ? -16.278 -8.279 21.160 1.00 82.62 273 SER A O 1
ATOM 2056 N N . THR A 1 274 ? -17.075 -7.454 19.230 1.00 81.00 274 THR A N 1
ATOM 2057 C CA . THR A 1 274 ? -15.802 -6.837 18.824 1.00 81.00 274 THR A CA 1
ATOM 2058 C C . THR A 1 274 ? -15.486 -5.584 19.639 1.00 81.00 274 THR A C 1
ATOM 2060 O O . THR A 1 274 ? -14.313 -5.268 19.834 1.00 81.00 274 THR A O 1
ATOM 2063 N N . GLY A 1 275 ? -16.514 -4.920 20.181 1.00 79.06 275 GLY A N 1
ATOM 2064 C CA . GLY A 1 275 ? -16.403 -3.625 20.858 1.00 79.06 275 GLY A CA 1
ATOM 2065 C C . GLY A 1 275 ? -16.323 -2.432 19.900 1.00 79.06 275 GLY A C 1
ATOM 2066 O O . GLY A 1 275 ? -16.167 -1.303 20.359 1.00 79.06 275 GLY A O 1
ATOM 2067 N N . THR A 1 276 ? -16.435 -2.662 18.588 1.00 79.69 276 THR A N 1
ATOM 2068 C CA . THR A 1 276 ? -16.489 -1.603 17.574 1.00 79.69 276 THR A CA 1
ATOM 2069 C C . THR A 1 276 ? -17.881 -0.964 17.574 1.00 79.69 276 THR A C 1
ATOM 2071 O O . THR A 1 276 ? -18.870 -1.702 17.466 1.00 79.69 276 THR A O 1
ATOM 2074 N N . PRO A 1 277 ? -18.003 0.376 17.663 1.00 83.50 277 PRO A N 1
ATOM 2075 C CA . PRO A 1 277 ? -19.278 1.056 17.457 1.00 83.50 277 PRO A CA 1
ATOM 2076 C C . PRO A 1 277 ? -19.879 0.651 16.112 1.00 83.50 277 PRO A C 1
ATOM 2078 O O . PRO A 1 277 ? -19.201 0.674 15.089 1.00 83.50 277 PRO A O 1
ATOM 2081 N N . ASN A 1 278 ? -21.140 0.237 16.106 1.00 85.62 278 ASN A N 1
ATOM 2082 C CA . ASN A 1 278 ? -21.769 -0.312 14.913 1.00 85.62 278 ASN A CA 1
ATOM 2083 C C . ASN A 1 278 ? -23.241 0.086 14.822 1.00 85.62 278 ASN A C 1
ATOM 2085 O O . ASN A 1 278 ? -23.881 0.439 15.814 1.00 85.62 278 ASN A O 1
ATOM 2089 N N . VAL A 1 279 ? -23.764 0.013 13.599 1.00 88.06 279 VAL A N 1
ATOM 2090 C CA . VAL A 1 279 ? -25.175 0.220 13.283 1.00 88.06 279 VAL A CA 1
ATOM 2091 C C . VAL A 1 279 ? -25.631 -0.973 12.451 1.00 88.06 279 VAL A C 1
ATOM 2093 O O . VAL A 1 279 ? -25.109 -1.220 11.369 1.00 88.06 279 VAL A O 1
ATOM 2096 N N . MET A 1 280 ? -26.604 -1.726 12.963 1.00 89.50 280 MET A N 1
ATOM 2097 C CA . MET A 1 280 ? -27.102 -2.951 12.314 1.00 89.50 280 MET A CA 1
ATOM 2098 C C . MET A 1 280 ? -28.136 -2.687 11.214 1.00 89.50 280 MET A C 1
ATOM 2100 O O . MET A 1 280 ? -28.531 -3.605 10.506 1.00 89.50 280 MET A O 1
ATOM 2104 N N . GLY A 1 281 ? -28.584 -1.443 11.079 1.00 89.81 281 GLY A N 1
ATOM 2105 C CA . GLY A 1 281 ? -29.614 -1.023 10.140 1.00 89.81 281 GLY A CA 1
ATOM 2106 C C . GLY A 1 281 ? -29.305 0.359 9.584 1.00 89.81 281 GLY A C 1
ATOM 2107 O O . GLY A 1 281 ? -28.158 0.685 9.296 1.00 89.81 281 GLY A O 1
ATOM 2108 N N . PHE A 1 282 ? -30.329 1.195 9.469 1.00 89.56 282 PHE A N 1
ATOM 2109 C CA . PHE A 1 282 ? -30.167 2.577 9.029 1.00 89.56 282 PHE A CA 1
ATOM 2110 C C . PHE A 1 282 ? -29.924 3.504 10.221 1.00 89.56 282 PHE A C 1
ATOM 2112 O O . PHE A 1 282 ? -30.530 3.341 11.283 1.00 89.56 282 PHE A O 1
ATOM 2119 N N . THR A 1 283 ? -29.057 4.496 10.049 1.00 81.38 283 THR A N 1
ATOM 2120 C CA . THR A 1 283 ? -28.936 5.609 10.992 1.00 81.38 283 THR A CA 1
ATOM 2121 C C . THR A 1 283 ? -30.133 6.545 10.836 1.00 81.38 283 THR A C 1
ATOM 2123 O O . THR A 1 283 ? -30.675 6.707 9.742 1.00 81.38 283 THR A O 1
ATOM 2126 N N . LYS A 1 284 ? -30.580 7.159 11.937 1.00 60.84 284 LYS A N 1
ATOM 2127 C CA . LYS A 1 284 ? -31.543 8.262 11.845 1.00 60.84 284 LYS A CA 1
ATOM 2128 C C . LYS A 1 284 ? -30.807 9.463 11.247 1.00 60.84 284 LYS A C 1
ATOM 2130 O O . LYS A 1 284 ? -29.801 9.881 11.818 1.00 60.84 284 LYS A O 1
ATOM 2135 N N . GLY A 1 285 ? -31.271 9.918 10.084 1.00 56.31 285 GLY A N 1
ATOM 2136 C CA . GLY A 1 285 ? -30.824 11.160 9.450 1.00 56.31 285 GLY A CA 1
ATOM 2137 C C . GLY A 1 285 ? -31.333 12.396 10.173 1.00 56.31 285 GLY A C 1
ATOM 2138 O O . GLY A 1 285 ? -32.326 12.270 10.928 1.00 56.31 285 GLY A O 1
#

Sequence (285 aa):
MANRVTVASVIAAVGIVAVIGTMATVTSADDNDGNMLSSVKVSTVCAFTRYPEKCEQSLKHVVSDTSSPEDVFRDALNVALDEVSTAFQRSAHIGKDAQDKLSRNAMDVCKKLLDDATEDLRALARVKPADVVRHVKDLRVWVSGIMTYVYTCADGFEKPELKEAMDKVLQNSTELSSNALAILTRLGDLMPGKAKDLQATLAGAVGHDRRLLGWQMGDLGLKTLYYAEYANTGPGAGTSKRVNWPGYHVIGQADATPFTAGAFIDGASWLQSTGTPNVMGFTKG